Protein 8TXF (pdb70)

Solvent-accessible surface area: 14869 Å² total; per-residue (Å²): 124,180,82,16,110,5,22,24,178,210,90,25,132,90,151,40,15,16,12,2,16,19,50,23,25,86,86,81,28,80,126,11,90,32,95,103,38,99,62,48,2,56,26,0,6,80,32,6,39,47,0,0,51,62,0,3,167,28,45,5,78,32,8,99,81,0,26,29,74,0,16,115,16,40,23,77,81,30,144,239,71,38,127,55,110,81,21,10,47,38,70,6,75,68,88,16,50,3,2,2,0,1,18,147,63,37,48,27,2,7,50,98,0,26,110,30,139,66,29,93,113,48,98,19,143,17,151,37,2,33,96,5,83,3,54,0,11,102,2,50,2,148,13,133,80,98,78,8,65,8,0,17,0,45,0,0,45,64,3,87,87,0,92,80,68,8,51,102,9,66,104,92,80,29,39,164,37,0,72,116,25,0,17,36,78,1,1,1,20,1,38,19,0,63,3,58,67,1,89,71,0,50,98,27,2,41,73,5,0,120,79,0,8,32,70,118,47,55,129,61,95,7,12,30,18,0,0,49,1,1,0,2,1,1,0,1,14,6,7,40,42,18,4,36,17,0,1,10,0,0,0,12,0,0,0,4,0,30,27,25,38,18,23,2,9,67,93,18,27,11,9,22,8,9,0,6,4,0,23,31,100,70,0,3,136,59,2,106,72,11,7,48,85,101,183,117,35,164,70,5,47,4,24,128,147,18,89,0,31,8,67,21,70,18,30,50,44,111,73,162

Foldseek 3Di:
DAAAPAAAPDADDLLQQLQALPQQAQVDNPVSPDPLSSVLSNLLSVLLRVLLNCLRVCNQQFLVSLLQSLLVSVLVSDDVPPPCSDQSNFFDDLVDWAKDFCDPPNVVVQVCQVVPPQWDWDWDADPQLGTFTWTKQWEWAADPRDIFTFKMWIATDPVVSVVVSLVVVCVPVPVVVSVVCCRHPPRTMMTGGRLVCVVVLSVVLRVLLVVLSDPPDDPLRNLLSLQLSLLSQLRNQGTSDDSNSSSSSSSSSSCSNNNHHFTRFDNNCRPSSVSNNDYRVVRSVCVNVRTDPDD/DDDPPVVCPPPPPDDDPDDDDDDDD

Sequence (320 aa):
FRALPGPSQRQLEVYDQCLIGAARWPDDSSKSNTPENRAYCQSMYNSIRSAGDEISRGGITSFEELWGRATEWRLSKLQRGEPLYSAFASERTSDTDAVTPLVKPYKSVLARVVDHEDAHDEIMQDNLFGDLNVKVYRQTAYLHGNVIPLNTFRVATDTEYLRDRVAHLRTELGAKALKQHLQRYNPDRIDHTNASYLPIIKDHLNDLYRQAISSDLSQAELISLIARTHWWAASAMPDQRGSAAKAEFAARAIASAHGIELPPFRNGNVSDIEAMLSGEEEFVEKYRSLLDSDCAPKFGDWDENNPSSADGYTHIFNKV

Structure (mmCIF, N/CA/C/O backbone):
data_8TXF
#
_entry.id   8TXF
#
_cell.length_a   57.796
_cell.length_b   119.903
_cell.length_c   46.434
_cell.angle_alpha   90.000
_cell.angle_beta   90.000
_cell.angle_gamma   90.000
#
_symmetry.space_group_name_H-M   'P 21 21 2'
#
loop_
_entity.id
_entity.type
_entity.pdbx_description
1 polymer 'Avirulence protein B'
2 polymer RIN4
3 non-polymer 1,2-ETHANEDIOL
4 non-polymer 2-AMINO-2-HYDROXYMETHYL-PROPANE-1,3-DIOL
5 water water
#
loop_
_atom_site.group_PDB
_atom_site.id
_atom_site.type_symbol
_atom_site.label_atom_id
_atom_site.label_alt_id
_atom_site.label_comp_id
_atom_site.label_asym_id
_atom_site.label_entity_id
_atom_site.label_seq_id
_atom_site.pdbx_PDB_ins_code
_atom_site.Cartn_x
_atom_site.Cartn_y
_atom_site.Cartn_z
_atom_site.occupancy
_atom_site.B_iso_or_equiv
_atom_site.auth_seq_id
_atom_site.auth_comp_id
_atom_site.auth_asym_id
_atom_site.auth_at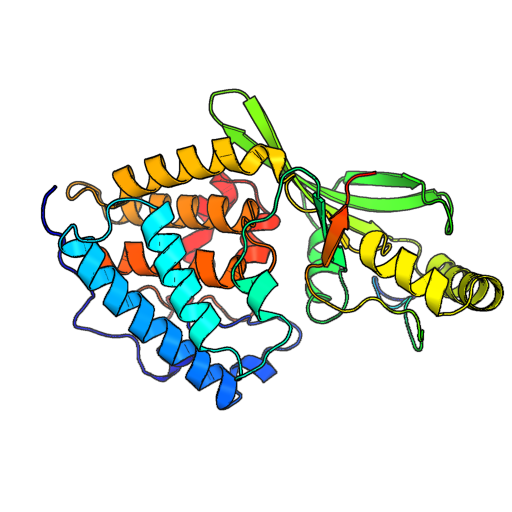om_id
_atom_site.pdbx_PDB_model_num
ATOM 1 N N . PHE A 1 28 ? -15.72139 -2.51120 -30.90326 1.000 61.96758 26 PHE A N 1
ATOM 2 C CA . PHE A 1 28 ? -15.80821 -2.21039 -29.47637 1.000 48.60909 26 PHE A CA 1
ATOM 3 C C . PHE A 1 28 ? -15.78462 -3.50995 -28.67721 1.000 45.03091 26 PHE A C 1
ATOM 4 O O . PHE A 1 28 ? -16.50146 -4.45978 -28.99684 1.000 51.25183 26 PHE A O 1
ATOM 20 N N . ARG A 1 29 ? -14.96773 -3.54297 -27.63048 1.000 42.80729 27 ARG A N 1
ATOM 21 C CA . ARG A 1 29 ? -14.81523 -4.71244 -26.77686 1.000 37.43590 27 ARG A CA 1
ATOM 22 C C . ARG A 1 29 ? -15.53173 -4.46658 -25.45800 1.000 27.11011 27 ARG A C 1
ATOM 23 O O . ARG A 1 29 ? -15.30345 -3.43589 -24.81067 1.000 24.33433 27 ARG A O 1
ATOM 44 N N . ALA A 1 30 ? -16.36980 -5.42079 -25.05269 1.000 23.02900 28 ALA A N 1
ATOM 45 C CA . ALA A 1 30 ? -17.09594 -5.28340 -23.79678 1.000 21.92532 28 ALA A CA 1
ATOM 46 C C . ALA A 1 30 ? -16.12400 -5.02370 -22.65280 1.000 20.94471 28 ALA A C 1
ATOM 47 O O . ALA A 1 30 ? -15.04527 -5.61870 -22.56658 1.000 22.56544 28 ALA A O 1
ATOM 54 N N . LEU A 1 31 ? -16.53175 -4.15802 -21.75247 1.000 17.59800 29 LEU A N 1
ATOM 55 C CA . LEU A 1 31 ? -15.79901 -3.77658 -20.55907 1.000 18.12354 29 LEU A CA 1
ATOM 56 C C . LEU A 1 31 ? -16.35250 -4.52730 -19.36560 1.000 16.44238 29 LEU A C 1
ATOM 57 O O . LEU A 1 31 ? -17.41727 -5.14216 -19.44375 1.000 19.40614 29 LEU A O 1
ATOM 73 N N . PRO A 1 32 ? -15.63952 -4.51854 -18.23135 1.000 17.21533 30 PRO A N 1
ATOM 74 C CA . PRO A 1 32 ? -16.09213 -5.32774 -17.08724 1.000 19.92018 30 PRO A CA 1
ATOM 75 C C . PRO A 1 32 ? -17.41658 -4.89335 -16.49680 1.000 18.44976 30 PRO A C 1
ATOM 76 O O . PRO A 1 32 ? -18.09731 -5.71780 -15.88221 1.000 18.61345 30 PRO A O 1
ATOM 87 N N . GLY A 1 33 ? -17.79081 -3.63393 -16.63729 1.000 15.76157 31 GLY A N 1
ATOM 88 C CA . GLY A 1 33 ? -18.99882 -3.14358 -16.02153 1.000 16.36861 31 GLY A CA 1
ATOM 89 C C . GLY A 1 33 ? -18.79204 -2.84267 -14.55226 1.000 14.06502 31 GLY A C 1
ATOM 90 O O . GLY A 1 33 ? -17.73790 -3.09699 -13.97844 1.000 14.99026 31 GLY A O 1
ATOM 94 N N . PRO A 1 34 ? -19.83313 -2.32460 -13.90671 1.000 13.70184 32 PRO A N 1
ATOM 95 C CA . PRO A 1 34 ? -19.70309 -1.84261 -12.52262 1.000 14.33782 32 PRO A CA 1
ATOM 96 C C . PRO A 1 34 ? -19.20914 -2.91657 -11.55805 1.000 14.30064 32 PRO A C 1
ATOM 97 O O . PRO A 1 34 ? -19.53065 -4.09741 -11.67151 1.000 15.84210 32 PRO A O 1
ATOM 108 N N . SER A 1 35 ? -18.43480 -2.46701 -10.57157 1.000 14.97703 33 SER A N 1
ATOM 109 C CA . SER A 1 35 ? -17.84641 -3.37865 -9.60594 1.000 16.94783 33 SER A CA 1
ATOM 110 C C . SER A 1 35 ? -18.92133 -4.07653 -8.79771 1.000 18.25630 33 SER A C 1
ATOM 111 O O . SER A 1 35 ? -19.89555 -3.45974 -8.35507 1.000 17.26627 33 SER A O 1
ATOM 119 N N . GLN A 1 36 ? -18.69349 -5.35679 -8.51573 1.000 20.39446 34 GLN A N 1
ATOM 120 C CA . GLN A 1 36 ? -19.59369 -6.06022 -7.61811 1.000 21.35452 34 GLN A CA 1
ATOM 121 C C . GLN A 1 36 ? -19.35912 -5.69178 -6.16281 1.000 20.97385 34 GLN A C 1
ATOM 122 O O . GLN A 1 36 ? -20.29387 -5.78482 -5.35672 1.000 25.84523 34 GLN A O 1
ATOM 136 N N . ARG A 1 37 ? -18.15450 -5.24757 -5.82717 1.000 20.52261 35 ARG A N 1
ATOM 137 C CA . ARG A 1 37 ? -17.86151 -4.70369 -4.50627 1.000 21.97661 35 ARG A CA 1
ATOM 138 C C . ARG A 1 37 ? -18.24454 -3.23119 -4.51512 1.000 21.84139 35 ARG A C 1
ATOM 139 O O . ARG A 1 37 ? -17.58866 -2.41265 -5.17394 1.000 24.22592 35 ARG A O 1
ATOM 160 N N . GLN A 1 38 ? -19.27354 -2.89187 -3.76892 1.000 18.30101 36 GLN A N 1
ATOM 161 C CA . GLN A 1 38 ? -19.84654 -1.55773 -3.81362 1.000 17.86962 36 GLN A CA 1
ATOM 162 C C . GLN A 1 38 ? -19.36641 -0.68012 -2.66949 1.000 17.46220 36 GLN A C 1
ATOM 163 O O . GLN A 1 38 ? -18.98653 -1.16388 -1.59768 1.000 17.92936 36 GLN A O 1
ATOM 177 N N . LEU A 1 39 ? -19.39981 0.62844 -2.90504 1.000 15.10620 37 LEU A N 1
ATOM 178 C CA . LEU A 1 39 ? -19.27242 1.57764 -1.81204 1.000 15.40294 37 LEU A CA 1
ATOM 179 C C . LEU A 1 39 ? -20.23771 1.21529 -0.68661 1.000 16.21111 37 LEU A C 1
ATOM 180 O O . LEU A 1 39 ? -21.34761 0.73361 -0.91921 1.000 16.62780 37 LEU A O 1
ATOM 196 N N . GLU A 1 40 ? -19.82254 1.50187 0.54396 1.000 17.18348 38 GLU A N 1
ATOM 197 C CA . GLU A 1 40 ? -20.76522 1.43052 1.64946 1.000 20.10539 38 GLU A CA 1
ATOM 198 C C . GLU A 1 40 ? -21.90603 2.42719 1.43485 1.000 17.44227 38 GLU A C 1
ATOM 199 O O . GLU A 1 40 ? -21.75722 3.45266 0.76190 1.000 15.63999 38 GLU A O 1
ATOM 211 N N . VAL A 1 41 ? -23.05488 2.13372 2.03003 1.000 16.46188 39 VAL A N 1
ATOM 212 C CA . VAL A 1 41 ? -24.23309 2.97092 1.83789 1.000 17.41647 39 VAL A CA 1
ATOM 213 C C . VAL A 1 41 ? -23.94572 4.41316 2.23907 1.000 15.31948 39 VAL A C 1
ATOM 214 O O . VAL A 1 41 ? -24.40320 5.35211 1.57363 1.000 16.17243 39 VAL A O 1
ATOM 227 N N . TYR A 1 42 ? -23.17508 4.61908 3.31171 1.000 16.87546 40 TYR A N 1
ATOM 228 C CA . TYR A 1 42 ? -22.85679 5.97233 3.74543 1.000 18.54703 40 TYR A CA 1
ATOM 229 C C . TYR A 1 42 ? -22.21194 6.75357 2.61261 1.000 17.25298 40 TYR A C 1
ATOM 230 O O . TYR A 1 42 ? -22.47051 7.95498 2.43963 1.000 17.42164 40 TYR A O 1
ATOM 248 N N . ASP A 1 43 ? -21.32208 6.09787 1.85883 1.000 14.66125 41 ASP A N 1
ATOM 249 C CA . ASP A 1 43 ? -20.65214 6.74250 0.73595 1.000 14.26642 41 ASP A CA 1
ATOM 250 C C . ASP A 1 43 ? -21.55341 6.87377 -0.48983 1.000 13.09055 41 ASP A C 1
ATOM 251 O O . ASP A 1 43 ? -21.45741 7.86690 -1.21621 1.000 12.46101 41 ASP A O 1
ATOM 260 N N . GLN A 1 44 ? -22.40915 5.89210 -0.76518 1.000 13.01429 42 GLN A N 1
ATOM 261 C CA . GLN A 1 44 ? -23.36149 6.02225 -1.86238 1.000 11.57272 42 GLN A CA 1
ATOM 262 C C . GLN A 1 44 ? -24.16804 7.29119 -1.68497 1.000 12.13858 42 GLN A C 1
ATOM 263 O O . GLN A 1 44 ? -24.51721 7.97928 -2.64833 1.000 12.49630 42 GLN A O 1
ATOM 277 N N . CYS A 1 45 ? -24.47702 7.61937 -0.43275 1.000 12.52503 43 CYS A N 1
ATOM 278 C CA . CYS A 1 45 ? -25.33887 8.75147 -0.11816 1.000 11.96529 43 CYS A CA 1
ATOM 279 C C . CYS A 1 45 ? -24.61804 10.07609 -0.13257 1.000 12.38731 43 CYS A C 1
ATOM 280 O O . CYS A 1 45 ? -25.21568 11.08621 0.23552 1.000 13.40675 43 CYS A O 1
ATOM 288 N N . LEU A 1 46 ? -23.37293 10.07484 -0.56459 1.000 11.00068 44 LEU A N 1
ATOM 289 C CA . LEU A 1 46 ? -22.60696 11.29266 -0.80502 1.000 12.59321 44 LEU A CA 1
ATOM 290 C C . LEU A 1 46 ? -22.21298 11.47478 -2.26685 1.000 11.02098 44 LEU A C 1
ATOM 291 O O . LEU A 1 46 ? -21.58421 12.48208 -2.61979 1.000 12.05634 44 LEU A O 1
ATOM 307 N N . ILE A 1 47 ? -22.56849 10.53315 -3.13392 1.000 11.04019 45 ILE A N 1
ATOM 308 C CA . ILE A 1 47 ? -22.27331 10.65541 -4.56206 1.000 11.59568 45 ILE A CA 1
ATOM 309 C C . ILE A 1 47 ? -23.13753 11.77267 -5.13345 1.000 11.26935 45 ILE A C 1
ATOM 310 O O . ILE A 1 47 ? -24.36305 11.73045 -5.05213 1.000 12.54141 45 ILE A O 1
ATOM 326 N N . GLY A 1 48 ? -22.50099 12.79863 -5.71462 1.000 11.35358 46 GLY A N 1
ATOM 327 C CA . GLY A 1 48 ? -23.26528 13.90346 -6.22129 1.000 12.76730 46 GLY A CA 1
ATOM 328 C C . GLY A 1 48 ? -23.52309 15.00738 -5.22058 1.000 12.87720 46 GLY A C 1
ATOM 329 O O . GLY A 1 48 ? -24.19014 15.99492 -5.56036 1.000 14.58985 46 GLY A O 1
ATOM 333 N N . ALA A 1 49 ? -23.02796 14.88490 -4.00002 1.000 12.53613 47 ALA A N 1
ATOM 334 C CA . ALA A 1 49 ? -23.22754 15.91030 -2.98372 1.000 13.06594 47 ALA A CA 1
ATOM 335 C C . ALA A 1 49 ? -22.36673 17.13071 -3.28386 1.000 12.66957 47 ALA A C 1
ATOM 336 O O . ALA A 1 49 ? -21.28848 17.02050 -3.84484 1.000 13.70683 47 ALA A O 1
ATOM 343 N N . ALA A 1 50 ? -22.84774 18.30133 -2.88030 1.000 14.53610 48 ALA A N 1
ATOM 344 C CA . ALA A 1 50 ? -22.08853 19.55390 -2.94934 1.000 14.24450 48 ALA A CA 1
ATOM 345 C C . ALA A 1 50 ? -21.65855 19.84503 -1.51397 1.000 14.06227 48 ALA A C 1
ATOM 346 O O . ALA A 1 50 ? -22.38446 20.47902 -0.74686 1.000 16.49798 48 ALA A O 1
ATOM 353 N N . ARG A 1 51 ? -20.47817 19.35858 -1.14853 1.000 14.50247 49 ARG A N 1
ATOM 354 C CA . ARG A 1 51 ? -20.02013 19.40095 0.23747 1.000 16.01467 49 ARG A CA 1
ATOM 355 C C . ARG A 1 51 ? -19.23404 20.69269 0.47970 1.000 14.53702 49 ARG A C 1
ATOM 356 O O . ARG A 1 51 ? -18.01444 20.70315 0.64555 1.000 15.22827 49 ARG A O 1
ATOM 377 N N . TRP A 1 52 ? -19.97223 21.79544 0.51681 1.000 16.17988 50 TRP A N 1
ATOM 378 C CA . TRP A 1 52 ? -19.33210 23.09223 0.67734 1.000 16.09643 50 TRP A CA 1
ATOM 379 C C . TRP A 1 52 ? -18.58416 23.12763 2.00788 1.000 17.49108 50 TRP A C 1
ATOM 380 O O . TRP A 1 52 ? -19.08575 22.60833 3.01027 1.000 19.29927 50 TRP A O 1
ATOM 401 N N . PRO A 1 53 ? -17.39714 23.72948 2.06463 1.000 16.98531 51 PRO A N 1
ATOM 402 C CA . PRO A 1 53 ? -16.65331 23.74063 3.33861 1.000 21.42347 51 PRO A CA 1
ATOM 403 C C . PRO A 1 53 ? -17.31481 24.56873 4.42145 1.000 27.06574 51 PRO A C 1
ATOM 404 O O . PRO A 1 53 ? -17.00433 24.35990 5.59894 1.000 29.86130 51 PRO A O 1
ATOM 415 N N . ASP A 1 54 ? -18.22478 25.47601 4.07251 1.000 22.23976 52 ASP A N 1
ATOM 416 C CA . ASP A 1 54 ? -18.90473 26.32456 5.04183 1.000 28.38646 52 ASP A CA 1
ATOM 417 C C . ASP A 1 54 ? -20.31421 25.84764 5.34617 1.000 32.73081 52 ASP A C 1
ATOM 418 O O . ASP A 1 54 ? -21.05101 26.53499 6.06279 1.000 40.78766 52 ASP A O 1
ATOM 427 N N . ASP A 1 55 ? -20.70618 24.68524 4.83620 1.000 32.87426 53 ASP A N 1
ATOM 428 C CA . ASP A 1 55 ? -22.05136 24.19682 5.08752 1.000 33.77968 53 ASP A CA 1
ATOM 429 C C . ASP A 1 55 ? -22.27573 22.84089 4.44219 1.000 44.04938 53 ASP A C 1
ATOM 430 O O . ASP A 1 55 ? -22.93533 22.73725 3.40212 1.000 49.05765 53 ASP A O 1
ATOM 439 N N . SER A 1 56 ? -21.72761 21.79576 5.04945 1.000 44.22419 54 SER A N 1
ATOM 440 C CA . SER A 1 56 ? -22.01741 20.43323 4.63457 1.000 50.07642 54 SER A CA 1
ATOM 441 C C . SER A 1 56 ? -23.23930 19.86912 5.34901 1.000 51.72548 54 SER A C 1
ATOM 442 O O . SER A 1 56 ? -23.45152 18.65160 5.33267 1.000 46.69684 54 SER A O 1
ATOM 450 N N . SER A 1 57 ? -24.04752 20.73546 5.97006 1.000 52.13646 55 SER A N 1
ATOM 451 C CA . SER A 1 57 ? -25.26260 20.27552 6.63281 1.000 54.18184 55 SER A CA 1
ATOM 452 C C . SER A 1 57 ? -26.22340 19.64053 5.63718 1.000 46.86621 55 SER A C 1
ATOM 453 O O . SER A 1 57 ? -26.86531 18.62742 5.94282 1.000 43.70095 55 SER A O 1
ATOM 461 N N . LYS A 1 58 ? -26.33872 20.22547 4.43934 1.000 41.23660 56 LYS A N 1
ATOM 462 C CA . LYS A 1 58 ? -27.26837 19.69918 3.44639 1.000 42.21788 56 LYS A CA 1
ATOM 463 C C . LYS A 1 58 ? -26.92801 18.26315 3.06971 1.000 36.12096 56 LYS A C 1
ATOM 464 O O . LYS A 1 58 ? -27.82593 17.48110 2.74551 1.000 30.42571 56 LYS A O 1
ATOM 483 N N . SER A 1 59 ? -25.64497 17.89474 3.10517 1.000 38.53794 57 SER A N 1
ATOM 484 C CA . SER A 1 59 ? -25.26340 16.53128 2.74925 1.000 35.27435 57 SER A CA 1
ATOM 485 C C . SER A 1 59 ? -25.76586 15.50155 3.75750 1.000 30.07576 57 SER A C 1
ATOM 486 O O . SER A 1 59 ? -25.78537 14.30464 3.45069 1.000 30.76369 57 SER A O 1
ATOM 494 N N . ASN A 1 60 ? -26.18389 15.92337 4.94830 1.000 31.26962 58 ASN A N 1
ATOM 495 C CA . ASN A 1 60 ? -26.68606 14.98200 5.93570 1.000 32.70381 58 ASN A CA 1
ATOM 496 C C . ASN A 1 60 ? -28.20679 14.86780 5.94239 1.000 28.84316 58 ASN A C 1
ATOM 497 O O . ASN A 1 60 ? -28.74299 14.05277 6.69858 1.000 35.02469 58 ASN A O 1
ATOM 508 N N . THR A 1 61 ? -28.91939 15.62838 5.09589 1.000 21.29102 59 THR A N 1
ATOM 509 C CA . THR A 1 61 ? -30.37340 15.56276 5.18148 1.000 19.80768 59 THR A CA 1
ATOM 510 C C . THR A 1 61 ? -30.90624 14.29570 4.51488 1.000 17.95035 59 THR A C 1
ATOM 511 O O . THR A 1 61 ? -30.26941 13.74750 3.60481 1.000 17.03290 59 THR A O 1
ATOM 522 N N . PRO A 1 62 ? -32.08131 13.82171 4.91846 1.000 16.03322 60 PRO A N 1
ATOM 523 C CA . PRO A 1 62 ? -32.62455 12.61647 4.27220 1.000 18.71572 60 PRO A CA 1
ATOM 524 C C . PRO A 1 62 ? -32.83373 12.78589 2.78047 1.000 19.02421 60 PRO A C 1
ATOM 525 O O . PRO A 1 62 ? -32.56932 11.85416 2.00530 1.000 17.53132 60 PRO A O 1
ATOM 536 N N . GLU A 1 63 ? -33.29116 13.95097 2.34294 1.000 18.51879 61 GLU A N 1
ATOM 537 C CA . GLU A 1 63 ? -33.57898 14.15102 0.92868 1.000 20.14877 61 GLU A CA 1
ATOM 538 C C . GLU A 1 63 ? -32.30261 14.19209 0.10866 1.000 18.58158 61 GLU A C 1
ATOM 539 O O . GLU A 1 63 ? -32.27234 13.70367 -1.02929 1.000 18.40637 61 GLU A O 1
ATOM 551 N N . ASN A 1 64 ? -31.23460 14.78377 0.64172 1.000 16.06375 62 ASN A N 1
ATOM 552 C CA . ASN A 1 64 ? -29.98161 14.79912 -0.09727 1.000 15.59165 62 ASN A CA 1
ATOM 553 C C . ASN A 1 64 ? -29.34752 13.41923 -0.13293 1.000 14.80590 62 ASN A C 1
ATOM 554 O O . ASN A 1 64 ? -28.79914 13.02807 -1.16392 1.000 14.36473 62 ASN A O 1
ATOM 565 N N . ARG A 1 65 ? -29.42049 12.66712 0.95745 1.000 13.72710 63 ARG A N 1
ATOM 566 C CA . ARG A 1 65 ? -28.89631 11.30826 0.94466 1.000 15.44039 63 ARG A CA 1
ATOM 567 C C . ARG A 1 65 ? -29.62668 10.46795 -0.09279 1.000 14.45463 63 ARG A C 1
ATOM 568 O O . ARG A 1 65 ? -28.99981 9.67178 -0.81553 1.000 15.18598 63 ARG A O 1
ATOM 589 N N . ALA A 1 66 ? -30.93994 10.64390 -0.21132 1.000 15.05042 64 ALA A N 1
ATOM 590 C CA . ALA A 1 66 ? -31.70742 9.86446 -1.18332 1.000 15.56955 64 ALA A CA 1
ATOM 591 C C . ALA A 1 66 ? -31.38388 10.28722 -2.61555 1.000 15.01084 64 ALA A C 1
ATOM 592 O O . ALA A 1 66 ? -31.29850 9.43927 -3.52114 1.000 15.57991 64 ALA A O 1
ATOM 599 N N . TYR A 1 67 ? -31.21849 11.58520 -2.85062 1.000 14.01952 65 TYR A N 1
ATOM 600 C CA . TYR A 1 67 ? -30.80910 12.08088 -4.15920 1.000 14.78996 65 TYR A CA 1
ATOM 601 C C . TYR A 1 67 ? -29.48138 11.46385 -4.55278 1.000 13.01302 65 TYR A C 1
ATOM 602 O O . TYR A 1 67 ? -29.30365 11.01394 -5.69686 1.000 12.70775 65 TYR A O 1
ATOM 620 N N . CYS A 1 68 ? -28.52534 11.46260 -3.63580 1.000 11.47389 66 CYS A N 1
ATOM 621 C CA . CYS A 1 68 ? -27.19243 10.95306 -3.92863 1.000 11.72381 66 CYS A CA 1
ATOM 622 C C . CYS A 1 68 ? -27.21183 9.45574 -4.18599 1.000 12.14806 66 CYS A C 1
ATOM 623 O O . CYS A 1 68 ? -26.56612 8.97333 -5.11957 1.000 11.62569 66 CYS A O 1
ATOM 631 N N . GLN A 1 69 ? -27.90732 8.69315 -3.35693 1.000 12.31710 67 GLN A N 1
ATOM 632 C CA . GLN A 1 69 ? -27.95156 7.25995 -3.59240 1.000 11.75828 67 GLN A CA 1
ATOM 633 C C . GLN A 1 69 ? -28.62969 6.94881 -4.92818 1.000 13.09047 67 GLN A C 1
ATOM 634 O O . GLN A 1 69 ? -28.25079 5.99308 -5.62882 1.000 12.21719 67 GLN A O 1
ATOM 648 N N . SER A 1 70 ? -29.65344 7.71607 -5.28044 1.000 12.36892 68 SER A N 1
ATOM 649 C CA . SER A 1 70 ? -30.27006 7.57743 -6.59077 1.000 12.88608 68 SER A CA 1
ATOM 650 C C . SER A 1 70 ? -29.26523 7.85831 -7.69377 1.000 12.18523 68 SER A C 1
ATOM 651 O O . SER A 1 70 ? -29.23057 7.13870 -8.70870 1.000 12.63746 68 SER A O 1
ATOM 659 N N . MET A 1 71 ? -28.45587 8.90598 -7.54913 1.000 11.70108 69 MET A N 1
ATOM 660 C CA . MET A 1 71 ? -27.43873 9.17503 -8.55574 1.000 11.09151 69 MET A CA 1
ATOM 661 C C . MET A 1 71 ? -26.48383 7.99981 -8.67390 1.000 10.36892 69 MET A C 1
ATOM 662 O O . MET A 1 71 ? -26.14787 7.56060 -9.78589 1.000 11.26232 69 MET A O 1
ATOM 676 N N . TYR A 1 72 ? -26.02317 7.48140 -7.54320 1.000 10.97337 70 TYR A N 1
ATOM 677 C CA . TYR A 1 72 ? -25.11963 6.33375 -7.51262 1.000 11.32423 70 TYR A CA 1
ATOM 678 C C . TYR A 1 72 ? -25.69200 5.15582 -8.29805 1.000 11.48922 70 TYR A C 1
ATOM 679 O O . TYR A 1 72 ? -25.00371 4.54177 -9.11427 1.000 11.26759 70 TYR A O 1
ATOM 697 N N . ASN A 1 73 ? -26.93708 4.79373 -8.03948 1.000 11.67834 71 ASN A N 1
ATOM 698 C CA . ASN A 1 73 ? -27.51871 3.65216 -8.73657 1.000 11.28618 71 ASN A CA 1
ATOM 699 C C . ASN A 1 73 ? -27.69574 3.94251 -10.22054 1.000 11.55938 71 ASN A C 1
ATOM 700 O O . ASN A 1 73 ? -27.50326 3.04932 -11.05421 1.000 11.94427 71 ASN A O 1
ATOM 711 N N . SER A 1 74 ? -28.10521 5.14797 -10.57685 1.000 10.70774 72 SER A N 1
ATOM 712 C CA . SER A 1 74 ? -28.30490 5.46126 -11.97954 1.000 10.96675 72 SER A CA 1
ATOM 713 C C . SER A 1 74 ? -26.98449 5.50710 -12.73289 1.000 10.37646 72 SER A C 1
ATOM 714 O O . SER A 1 74 ? -26.92276 5.12342 -13.90674 1.000 10.42910 72 SER A O 1
ATOM 722 N N . ILE A 1 75 ? -25.92647 5.98240 -12.08323 1.000 9.60890 73 ILE A N 1
ATOM 723 C CA . ILE A 1 75 ? -24.59464 5.95948 -12.66524 1.000 9.45523 73 ILE A CA 1
ATOM 724 C C . ILE A 1 75 ? -24.21480 4.53327 -13.02369 1.000 10.95747 73 ILE A C 1
ATOM 725 O O . ILE A 1 75 ? -23.70271 4.26589 -14.11354 1.000 10.41228 73 ILE A O 1
ATOM 741 N N . ARG A 1 76 ? -24.45170 3.59847 -12.10724 1.000 10.19599 74 ARG A N 1
ATOM 742 C CA . ARG A 1 76 ? -24.07643 2.21365 -12.35332 1.000 10.27598 74 ARG A CA 1
ATOM 743 C C . ARG A 1 76 ? -24.93124 1.60025 -13.44364 1.000 11.25469 74 ARG A C 1
ATOM 744 O O . ARG A 1 76 ? -24.44026 0.78261 -14.23460 1.000 12.05311 74 ARG A O 1
ATOM 765 N N . SER A 1 77 ? -26.21539 1.94273 -13.49358 1.000 10.56415 75 SER A N 1
ATOM 766 C CA . SER A 1 77 ? -27.05388 1.46382 -14.58491 1.000 10.88958 75 SER A CA 1
ATOM 767 C C . SER A 1 77 ? -26.55374 1.95335 -15.93514 1.000 10.73906 75 SER A C 1
ATOM 768 O O . SER A 1 77 ? -26.56993 1.18680 -16.92399 1.000 11.95664 75 SER A O 1
ATOM 776 N N . ALA A 1 78 ? -26.11733 3.20944 -16.00734 1.000 10.23882 76 ALA A N 1
ATOM 777 C CA . ALA A 1 78 ? -25.51490 3.71811 -17.22864 1.000 10.54236 76 ALA A CA 1
ATOM 778 C C . ALA A 1 78 ? -24.17566 3.04257 -17.50889 1.000 11.48506 76 ALA A C 1
ATOM 779 O O . ALA A 1 78 ? -23.88329 2.71838 -18.66393 1.000 12.86896 76 ALA A O 1
ATOM 786 N N . GLY A 1 79 ? -23.36833 2.79179 -16.47711 1.000 11.67569 77 GLY A N 1
ATOM 787 C CA . GLY A 1 79 ? -22.10824 2.08357 -16.68510 1.000 12.20660 77 GLY A CA 1
ATOM 788 C C . GLY A 1 79 ? -22.31820 0.68343 -17.22718 1.000 13.41479 77 GLY A C 1
ATOM 789 O O . GLY A 1 79 ? -21.53399 0.20886 -18.05839 1.000 15.44529 77 GLY A O 1
ATOM 793 N N . ASP A 1 80 ? -23.36485 0.00075 -16.77083 1.000 12.29498 78 ASP A N 1
ATOM 794 C CA . ASP A 1 80 ? -23.72806 -1.28038 -17.36875 1.000 13.94499 78 ASP A CA 1
ATOM 795 C C . ASP A 1 80 ? -23.85757 -1.13269 -18.87709 1.000 14.42432 78 ASP A C 1
ATOM 796 O O . ASP A 1 80 ? -23.40060 -1.99042 -19.65426 1.000 17.37852 78 ASP A O 1
ATOM 805 N N . GLU A 1 81 ? -24.58050 -0.10426 -19.30721 1.000 13.01834 79 GLU A N 1
ATOM 806 C CA . GLU A 1 81 ? -24.86190 0.06962 -20.72208 1.000 13.04139 79 GLU A CA 1
ATOM 807 C C . GLU A 1 81 ? -23.63197 0.49131 -21.49753 1.000 12.90120 79 GLU A C 1
ATOM 808 O O . GLU A 1 81 ? -23.41117 -0.00917 -22.61582 1.000 13.75033 79 GLU A O 1
ATOM 820 N N . ILE A 1 82 ? -22.81763 1.36566 -20.92727 1.000 11.81256 80 ILE A N 1
ATOM 821 C CA . ILE A 1 82 ? -21.56412 1.72014 -21.57631 1.000 11.42819 80 ILE A CA 1
ATOM 822 C C . ILE A 1 82 ? -20.73042 0.47784 -21.82285 1.000 13.19013 80 ILE A C 1
ATOM 823 O O . ILE A 1 82 ? -20.14261 0.30321 -22.89503 1.000 14.09594 80 ILE A O 1
ATOM 839 N N . SER A 1 83 ? -20.63728 -0.38591 -20.82435 1.000 12.66914 81 SER A N 1
ATOM 840 C CA . SER A 1 83 ? -19.78323 -1.56240 -20.89977 1.000 13.98458 81 SER A CA 1
ATOM 841 C C . SER A 1 83 ? -20.21980 -2.52880 -21.97843 1.000 15.35180 81 SER A C 1
ATOM 842 O O . SER A 1 83 ? -19.41329 -3.37520 -22.38293 1.000 17.77550 81 SER A O 1
ATOM 850 N N . ARG A 1 84 ? -21.47922 -2.47138 -22.41965 1.000 14.82102 82 ARG A N 1
ATOM 851 C CA . ARG A 1 84 ? -22.02909 -3.33985 -23.45133 1.000 16.38568 82 ARG A CA 1
ATOM 852 C C . ARG A 1 84 ? -22.07613 -2.67415 -24.81116 1.000 17.66432 82 ARG A C 1
ATOM 853 O O . ARG A 1 84 ? -22.53700 -3.29579 -25.77184 1.000 19.23159 82 ARG A O 1
ATOM 874 N N . GLY A 1 85 ? -21.60680 -1.44394 -24.92320 1.000 16.65199 83 GLY A N 1
ATOM 875 C CA . GLY A 1 85 ? -21.68285 -0.76331 -26.19479 1.000 18.37745 83 GLY A CA 1
ATOM 876 C C . GLY A 1 85 ? -23.00450 -0.09798 -26.47653 1.000 20.17450 83 GLY A C 1
ATOM 877 O O . GLY A 1 85 ? -23.25067 0.29984 -27.61740 1.000 21.70185 83 GLY A O 1
ATOM 881 N N . GLY A 1 86 ? -23.85297 0.07789 -25.46227 1.000 15.90072 84 GLY A N 1
ATOM 882 C CA . GLY A 1 86 ? -25.16648 0.65174 -25.63363 1.000 17.15736 84 GLY A CA 1
ATOM 883 C C . GLY A 1 86 ? -25.23754 2.15724 -25.57397 1.000 16.51409 84 GLY A C 1
ATOM 884 O O . GLY A 1 86 ? -26.30720 2.71488 -25.82033 1.000 19.62894 84 GLY A O 1
ATOM 888 N N . ILE A 1 87 ? -24.15965 2.83026 -25.18053 1.000 15.49174 85 ILE A N 1
ATOM 889 C CA . ILE A 1 87 ? -24.09025 4.29363 -25.14832 1.000 14.57424 85 ILE A CA 1
ATOM 890 C C . ILE A 1 87 ? -22.88833 4.67795 -25.99855 1.000 17.28914 85 ILE A C 1
ATOM 891 O O . ILE A 1 87 ? -21.73725 4.47712 -25.59395 1.000 20.19027 85 ILE A O 1
ATOM 907 N N . THR A 1 88 ? -23.13970 5.20209 -27.18719 1.000 15.97151 86 THR A N 1
ATOM 908 C CA . THR A 1 88 ? -22.05673 5.27598 -28.15515 1.000 18.69657 86 THR A CA 1
ATOM 909 C C . THR A 1 88 ? -21.38556 6.63472 -28.24210 1.000 16.74018 86 THR A C 1
ATOM 910 O O . THR A 1 88 ? -20.38014 6.75114 -28.95294 1.000 19.55447 86 THR A O 1
ATOM 921 N N . SER A 1 89 ? -21.90320 7.65465 -27.56537 1.000 13.99596 87 SER A N 1
ATOM 922 C CA . SER A 1 89 ? -21.29646 8.97385 -27.62841 1.000 13.11229 87 SER A CA 1
ATOM 923 C C . SER A 1 89 ? -21.41915 9.65844 -26.27779 1.000 12.38290 87 SER A C 1
ATOM 924 O O . SER A 1 89 ? -22.26515 9.31612 -25.44628 1.000 12.47272 87 SER A O 1
ATOM 932 N N . PHE A 1 90 ? -20.57226 10.65795 -26.07171 1.000 12.10365 88 PHE A N 1
ATOM 933 C CA . PHE A 1 90 ? -20.70387 11.46009 -24.86626 1.000 10.81553 88 PHE A CA 1
ATOM 934 C C . PHE A 1 90 ? -22.03098 12.19496 -24.83855 1.000 11.93235 88 PHE A C 1
ATOM 935 O O . PHE A 1 90 ? -22.62954 12.37916 -23.77564 1.000 11.00142 88 PHE A O 1
ATOM 952 N N . GLU A 1 91 ? -22.49023 12.66767 -25.99258 1.000 12.10579 89 GLU A N 1
ATOM 953 C CA . GLU A 1 91 ? -23.79423 13.31876 -26.05159 1.000 12.81111 89 GLU A CA 1
ATOM 954 C C . GLU A 1 91 ? -24.89181 12.40299 -25.52973 1.000 12.64643 89 GLU A C 1
ATOM 955 O O . GLU A 1 91 ? -25.78274 12.84507 -24.79265 1.000 12.95211 89 GLU A O 1
ATOM 967 N N . GLU A 1 92 ? -24.84906 11.11497 -25.89276 1.000 12.18562 90 GLU A N 1
ATOM 968 C CA . GLU A 1 92 ? -25.85320 10.18584 -25.39032 1.000 12.19264 90 GLU A CA 1
ATOM 969 C C . GLU A 1 92 ? -25.72026 9.98395 -23.88279 1.000 10.92639 90 GLU A C 1
ATOM 970 O O . GLU A 1 92 ? -26.72617 9.92015 -23.16848 1.000 11.90005 90 GLU A O 1
ATOM 982 N N . LEU A 1 93 ? -24.48800 9.88918 -23.37677 1.000 11.05948 91 LEU A N 1
ATOM 983 C CA . LEU A 1 93 ? -24.29211 9.73474 -21.93591 1.000 10.56254 91 LEU A CA 1
ATOM 984 C C . LEU A 1 93 ? -24.79920 10.95623 -21.18652 1.000 9.65579 91 LEU A C 1
ATOM 985 O O . LEU A 1 93 ? -25.44886 10.83698 -20.14449 1.000 10.20186 91 LEU A O 1
ATOM 1001 N N . TRP A 1 94 ? -24.53674 12.13633 -21.73268 1.000 9.41433 92 TRP A N 1
ATOM 1002 C CA . TRP A 1 94 ? -25.02642 13.36442 -21.11876 1.000 9.00083 92 TRP A CA 1
ATOM 1003 C C . TRP A 1 94 ? -26.53985 13.38664 -21.11975 1.000 10.22257 92 TRP A C 1
ATOM 1004 O O . TRP A 1 94 ? -27.14674 13.85217 -20.15598 1.000 10.23030 92 TRP A O 1
ATOM 1025 N N . GLY A 1 95 ? -27.16095 12.86445 -22.17496 1.000 10.58467 93 GLY A N 1
ATOM 1026 C CA . GLY A 1 95 ? -28.60125 12.78820 -22.19039 1.000 11.21307 93 GLY A CA 1
ATOM 1027 C C . GLY A 1 95 ? -29.13963 11.88715 -21.09233 1.000 12.13250 93 GLY A C 1
ATOM 1028 O O . GLY A 1 95 ? -30.16171 12.18287 -20.47860 1.000 12.79699 93 GLY A O 1
ATOM 1032 N N . ARG A 1 96 ? -28.45989 10.76865 -20.82485 1.000 11.60151 94 ARG A N 1
ATOM 1033 C CA . ARG A 1 96 ? -28.86667 9.88398 -19.73936 1.000 11.84829 94 ARG A CA 1
ATOM 1034 C C . ARG A 1 96 ? -28.71449 10.57330 -18.38695 1.000 10.89133 94 ARG A C 1
ATOM 1035 O O . ARG A 1 96 ? -29.59027 10.47191 -17.51457 1.000 11.52800 94 ARG A O 1
ATOM 1056 N N . ALA A 1 97 ? -27.62231 11.31634 -18.20366 1.000 10.07071 95 ALA A N 1
ATOM 1057 C CA . ALA A 1 97 ? -27.44311 12.07284 -16.98016 1.000 9.94581 95 ALA A CA 1
ATOM 1058 C C . ALA A 1 97 ? -28.53844 13.11985 -16.82187 1.000 9.48855 95 ALA A C 1
ATOM 1059 O O . ALA A 1 97 ? -29.02910 13.35641 -15.71453 1.000 10.59771 95 ALA A O 1
ATOM 1066 N N . THR A 1 98 ? -28.91780 13.77095 -17.92378 1.000 10.08228 96 THR A N 1
ATOM 1067 C CA . THR A 1 98 ? -29.98510 14.77181 -17.89383 1.000 9.92705 96 THR A CA 1
ATOM 1068 C C . THR A 1 98 ? -31.32867 14.13970 -17.56647 1.000 10.26693 96 THR A C 1
ATOM 1069 O O . THR A 1 98 ? -32.08434 14.67400 -16.75119 1.000 11.18909 96 THR A O 1
ATOM 1080 N N . GLU A 1 99 ? -31.63640 12.99419 -18.17019 1.000 11.12010 97 GLU A N 1
ATOM 1081 C CA . GLU A 1 99 ? -32.87250 12.29453 -17.83892 1.000 13.10559 97 GLU A CA 1
ATOM 1082 C C . GLU A 1 99 ? -32.92597 11.97698 -16.35078 1.000 11.32006 97 GLU A C 1
ATOM 1083 O O . GLU A 1 99 ? -33.95557 12.18152 -15.69465 1.000 12.32293 97 GLU A O 1
ATOM 1095 N N . TRP A 1 100 ? -31.81888 11.48830 -15.79859 1.000 11.78229 98 TRP A N 1
ATOM 1096 C CA . TRP A 1 100 ? -31.76302 11.22515 -14.36840 1.000 11.50386 98 TRP A CA 1
ATOM 1097 C C . TRP A 1 100 ? -32.01358 12.51584 -13.57309 1.000 11.08543 98 TRP A C 1
ATOM 1098 O O . TRP A 1 100 ? -32.84652 12.56003 -12.65981 1.000 11.29654 98 TRP A O 1
ATOM 1119 N N . ARG A 1 101 ? -31.30603 13.58786 -13.90527 1.000 10.41222 99 ARG A N 1
ATOM 1120 C CA . ARG A 1 101 ? -31.43044 14.81443 -13.11785 1.000 11.01306 99 ARG A CA 1
ATOM 1121 C C . ARG A 1 101 ? -32.84548 15.37804 -13.17488 1.000 11.42583 99 ARG A C 1
ATOM 1122 O O . ARG A 1 101 ? -33.39446 15.82834 -12.15856 1.000 13.05311 99 ARG A O 1
ATOM 1143 N N . LEU A 1 102 ? -33.47321 15.32984 -14.34348 1.000 11.50590 100 LEU A N 1
ATOM 1144 C CA . LEU A 1 102 ? -34.84287 15.81464 -14.47975 1.000 12.53125 100 LEU A CA 1
ATOM 1145 C C . LEU A 1 102 ? -35.79819 14.99318 -13.63726 1.000 14.39292 100 LEU A C 1
ATOM 1146 O O . LEU A 1 102 ? -36.78715 15.52237 -13.10920 1.000 14.29837 100 LEU A O 1
ATOM 1162 N N . SER A 1 103 ? -35.55117 13.68462 -13.53292 1.000 12.92467 101 SER A N 1
ATOM 1163 C CA . SER A 1 103 ? -36.44868 12.80412 -12.79132 1.000 14.36396 101 SER A CA 1
ATOM 1164 C C . SER A 1 103 ? -36.48139 13.13233 -11.31264 1.000 14.48928 101 SER A C 1
ATOM 1165 O O . SER A 1 103 ? -37.42245 12.72903 -10.63197 1.000 16.43818 101 SER A O 1
ATOM 1173 N N . LYS A 1 104 ? -35.47458 13.81932 -10.78918 1.000 14.95469 102 LYS A N 1
ATOM 1174 C CA . LYS A 1 104 ? -35.41316 14.17870 -9.37886 1.000 17.41079 102 LYS A CA 1
ATOM 1175 C C . LYS A 1 104 ? -36.13061 15.48565 -9.06545 1.000 20.14092 102 LYS A C 1
ATOM 1176 O O . LYS A 1 104 ? -36.32212 15.80289 -7.88811 1.000 22.65283 102 LYS A O 1
ATOM 1195 N N . LEU A 1 105 ? -36.53191 16.25484 -10.07138 1.000 16.81514 103 LEU A N 1
ATOM 1196 C CA . LEU A 1 105 ? -37.28726 17.47347 -9.82293 1.000 19.01940 103 LEU A CA 1
ATOM 1197 C C . LEU A 1 105 ? -38.71937 17.14753 -9.40718 1.000 18.98921 103 LEU A C 1
ATOM 1198 O O . LEU A 1 105 ? -39.28539 16.11795 -9.77941 1.000 19.41013 103 LEU A O 1
ATOM 1214 N N . GLN A 1 106 ? -39.31070 18.03707 -8.61598 1.000 20.22934 104 GLN A N 1
ATOM 1215 C CA . GLN A 1 106 ? -40.69887 17.86154 -8.21434 1.000 21.93891 104 GLN A CA 1
ATOM 1216 C C . GLN A 1 106 ? -41.62994 18.06719 -9.40165 1.000 21.76461 104 GLN A C 1
ATOM 1217 O O . GLN A 1 106 ? -41.29392 18.77338 -10.35626 1.000 20.69264 104 GLN A O 1
ATOM 1231 N N . ARG A 1 107 ? -42.80800 17.44525 -9.33913 1.000 20.93369 105 ARG A N 1
ATOM 1232 C CA . ARG A 1 107 ? -43.79897 17.58798 -10.39884 1.000 23.02016 105 ARG A CA 1
ATOM 1233 C C . ARG A 1 107 ? -44.21602 19.04688 -10.52378 1.000 26.60648 105 ARG A C 1
ATOM 1234 O O . ARG A 1 107 ? -44.61371 19.67779 -9.54537 1.000 25.30862 105 ARG A O 1
ATOM 1255 N N . GLY A 1 108 ? -44.12397 19.59270 -11.72865 1.000 25.83273 106 GLY A N 1
ATOM 1256 C CA . GLY A 1 108 ? -44.45206 20.98924 -11.92079 1.000 26.44754 106 GLY A CA 1
ATOM 1257 C C . GLY A 1 108 ? -43.33060 21.96562 -11.63648 1.000 22.99741 106 GLY A C 1
ATOM 1258 O O . GLY A 1 108 ? -43.55644 23.18000 -11.68513 1.000 25.47716 106 GLY A O 1
ATOM 1262 N N . GLU A 1 109 ? -42.12503 21.48857 -11.37223 1.000 19.97448 107 GLU A N 1
ATOM 1263 C CA . GLU A 1 109 ? -40.99166 22.35540 -11.09816 1.000 21.12566 107 GLU A CA 1
ATOM 1264 C C . GLU A 1 109 ? -40.83579 23.38263 -12.21996 1.000 22.74389 107 GLU A C 1
ATOM 1265 O O . GLU A 1 109 ? -40.64029 22.99266 -13.38725 1.000 21.06774 107 GLU A O 1
ATOM 1277 N N . PRO A 1 110 ? -40.87171 24.68889 -11.91873 1.000 21.34517 108 PRO A N 1
ATOM 1278 C CA . PRO A 1 110 ? -40.73514 25.68130 -13.00459 1.000 23.35742 108 PRO A CA 1
ATOM 1279 C C . PRO A 1 110 ? -39.35183 25.71163 -13.64127 1.000 22.51161 108 PRO A C 1
ATOM 1280 O O . PRO A 1 110 ? -39.20980 26.22202 -14.76125 1.000 25.70748 108 PRO A O 1
ATOM 1291 N N . LEU A 1 111 ? -38.33820 25.17690 -12.98216 1.000 19.82987 109 LEU A N 1
ATOM 1292 C CA . LEU A 1 111 ? -37.00040 25.11915 -13.56061 1.000 20.62437 109 LEU A CA 1
ATOM 1293 C C . LEU A 1 111 ? -36.80565 23.94993 -14.53270 1.000 16.98011 109 LEU A C 1
ATOM 1294 O O . LEU A 1 111 ? -35.68504 23.77116 -15.02762 1.000 15.76595 109 LEU A O 1
ATOM 1310 N N . TYR A 1 112 ? -37.83613 23.15660 -14.82844 1.000 16.78753 110 TYR A N 1
ATOM 1311 C CA . TYR A 1 112 ? -37.65565 21.94596 -15.63256 1.000 14.88290 110 TYR A CA 1
ATOM 1312 C C . TYR A 1 112 ? -36.98831 22.26438 -16.97164 1.000 15.03246 110 TYR A C 1
ATOM 1313 O O . TYR A 1 112 ? -36.01680 21.62211 -17.35786 1.000 14.25209 110 TYR A O 1
ATOM 1331 N N . SER A 1 113 ? -37.49184 23.26416 -17.69256 1.000 16.20235 111 SER A N 1
ATOM 1332 C CA . SER A 1 113 ? -36.95342 23.60152 -19.01105 1.000 15.92595 111 SER A CA 1
ATOM 1333 C C . SER A 1 113 ? -35.48014 23.94124 -18.93492 1.000 14.52373 111 SER A C 1
ATOM 1334 O O . SER A 1 113 ? -34.69151 23.55930 -19.80873 1.000 14.96890 111 SER A O 1
ATOM 1342 N N . ALA A 1 114 ? -35.09100 24.66736 -17.90887 1.000 13.42677 112 ALA A N 1
ATOM 1343 C CA . ALA A 1 114 ? -33.70331 25.05158 -17.77103 1.000 13.68556 112 ALA A CA 1
ATOM 1344 C C . ALA A 1 114 ? -32.82168 23.83073 -17.54118 1.000 11.80714 112 ALA A C 1
ATOM 1345 O O . ALA A 1 114 ? -31.73029 23.73457 -18.10574 1.000 11.48812 112 ALA A O 1
ATOM 1352 N N . PHE A 1 115 ? -33.25234 22.89714 -16.68739 1.000 12.34529 113 PHE A N 1
ATOM 1353 C CA . PHE A 1 115 ? -32.49345 21.67154 -16.45478 1.000 11.21762 113 PHE A CA 1
ATOM 1354 C C . PHE A 1 115 ? -32.48508 20.76636 -17.67354 1.000 10.82764 113 PHE A C 1
ATOM 1355 O O . PHE A 1 115 ? -31.59339 19.92362 -17.80345 1.000 11.86181 113 PHE A O 1
ATOM 1372 N N . ALA A 1 116 ? -33.41354 20.94677 -18.59922 1.000 11.54525 114 ALA A N 1
ATOM 1373 C CA . ALA A 1 116 ? -33.50209 20.10801 -19.77358 1.000 11.55830 114 ALA A CA 1
ATOM 1374 C C . ALA A 1 116 ? -32.73545 20.64978 -20.96257 1.000 13.90099 114 ALA A C 1
ATOM 1375 O O . ALA A 1 116 ? -32.61118 19.94601 -21.97258 1.000 20.04829 114 ALA A O 1
ATOM 1382 N N . SER A 1 117 ? -32.22962 21.87819 -20.90054 1.000 10.95760 115 SER A N 1
ATOM 1383 C CA . SER A 1 117 ? -31.82395 22.60245 -22.09400 1.000 11.81431 115 SER A CA 1
ATOM 1384 C C . SER A 1 117 ? -30.35099 22.97793 -22.10145 1.000 11.06486 115 SER A C 1
ATOM 1385 O O . SER A 1 117 ? -29.82773 23.51031 -21.12396 1.000 11.28190 115 SER A O 1
ATOM 1393 N N . GLU A 1 118 ? -29.72268 22.79708 -23.25161 1.000 10.24677 116 GLU A N 1
ATOM 1394 C CA . GLU A 1 118 ? -28.40724 23.33423 -23.51458 1.000 10.52585 116 GLU A CA 1
ATOM 1395 C C . GLU A 1 118 ? -28.46871 24.84966 -23.58044 1.000 9.94268 116 GLU A C 1
ATOM 1396 O O . GLU A 1 118 ? -29.48055 25.45503 -23.95211 1.000 10.71718 116 GLU A O 1
ATOM 1408 N N . ARG A 1 119 ? -27.35872 25.48135 -23.23717 1.000 9.51776 117 ARG A N 1
ATOM 1409 C CA . ARG A 1 119 ? -27.24059 26.92033 -23.41824 1.000 10.57659 117 ARG A CA 1
ATOM 1410 C C . ARG A 1 119 ? -27.05209 27.24562 -24.88244 1.000 10.41917 117 ARG A C 1
ATOM 1411 O O . ARG A 1 119 ? -26.27387 26.60286 -25.59128 1.000 11.93353 117 ARG A O 1
ATOM 1432 N N . THR A 1 120 ? -27.74263 28.28869 -25.32185 1.000 10.73454 118 THR A N 1
ATOM 1433 C CA . THR A 1 120 ? -27.69441 28.72532 -26.71052 1.000 11.44373 118 THR A CA 1
ATOM 1434 C C . THR A 1 120 ? -26.75362 29.91062 -26.89488 1.000 10.91276 118 THR A C 1
ATOM 1435 O O . THR A 1 120 ? -26.51489 30.71353 -25.98157 1.000 10.92640 118 THR A O 1
ATOM 1446 N N . SER A 1 121 ? -26.21924 30.03638 -28.11316 1.000 12.16549 119 SER A N 1
ATOM 1447 C CA . SER A 1 121 ? -25.13630 30.96831 -28.39714 1.000 13.24157 119 SER A CA 1
ATOM 1448 C C . SER A 1 121 ? -25.57312 32.42722 -28.39148 1.000 11.55094 119 SER A C 1
ATOM 1449 O O . SER A 1 121 ? -24.71026 33.30182 -28.45372 1.000 13.81425 119 SER A O 1
ATOM 1457 N N . ASP A 1 122 ? -26.87707 32.69712 -28.30172 1.000 11.15183 120 ASP A N 1
ATOM 1458 C CA . ASP A 1 122 ? -27.42702 34.04027 -28.13321 1.000 11.55005 120 ASP A CA 1
ATOM 1459 C C . ASP A 1 122 ? -27.45357 34.51008 -26.68298 1.000 10.91259 120 ASP A C 1
ATOM 1460 O O . ASP A 1 122 ? -27.97768 35.59486 -26.41014 1.000 11.79041 120 ASP A O 1
ATOM 1469 N N . THR A 1 123 ? -26.91253 33.72572 -25.74491 1.000 10.61208 121 THR A N 1
ATOM 1470 C CA . THR A 1 123 ? -27.02137 34.03381 -24.32687 1.000 10.83211 121 THR A CA 1
ATOM 1471 C C . THR A 1 123 ? -25.66291 34.01436 -23.63033 1.000 10.53785 121 THR A C 1
ATOM 1472 O O . THR A 1 123 ? -24.71917 33.38223 -24.10328 1.000 10.49859 121 THR A O 1
ATOM 1483 N N . ASP A 1 124 ? -25.59572 34.73150 -22.50867 1.000 10.39749 122 ASP A N 1
ATOM 1484 C CA . ASP A 1 124 ? -24.53558 34.68669 -21.50635 1.000 9.91360 122 ASP A CA 1
ATOM 1485 C C . ASP A 1 124 ? -25.05906 33.97752 -20.26365 1.000 10.18087 122 ASP A C 1
ATOM 1486 O O . ASP A 1 124 ? -26.27078 33.99495 -19.99488 1.000 12.16592 122 ASP A O 1
ATOM 1495 N N . ALA A 1 125 ? -24.17995 33.40859 -19.46417 1.000 9.37785 123 ALA A N 1
ATOM 1496 C CA . ALA A 1 125 ? -24.54806 32.73792 -18.23061 1.000 9.926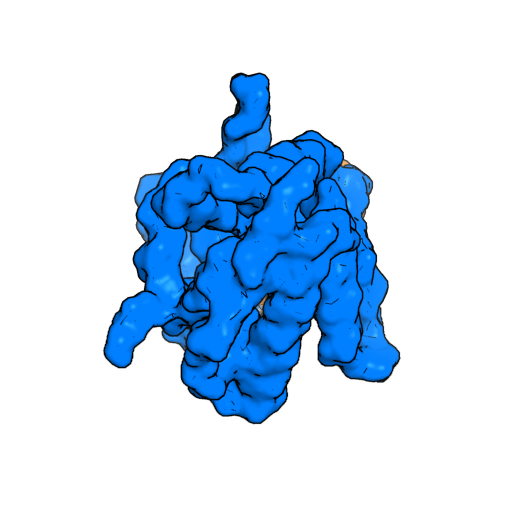68 123 ALA A CA 1
ATOM 1497 C C . ALA A 1 125 ? -23.69330 33.25547 -17.09525 1.000 10.15679 123 ALA A C 1
ATOM 1498 O O . ALA A 1 125 ? -22.47445 33.39180 -17.24558 1.000 10.08689 123 ALA A O 1
ATOM 1505 N N . VAL A 1 126 ? -24.32060 33.50203 -15.95606 1.000 10.03024 124 VAL A N 1
ATOM 1506 C CA . VAL A 1 126 ? -23.66929 34.12981 -14.80603 1.000 10.61132 124 VAL A CA 1
ATOM 1507 C C . VAL A 1 126 ? -24.15553 33.45486 -13.53830 1.000 10.58051 124 VAL A C 1
ATOM 1508 O O . VAL A 1 126 ? -25.37042 33.28077 -13.35701 1.000 11.32468 124 VAL A O 1
ATOM 1521 N N . THR A 1 127 ? -23.23672 33.12944 -12.62578 1.000 10.50633 125 THR A N 1
ATOM 1522 C CA . THR A 1 127 ? -23.61320 32.68258 -11.27774 1.000 11.32274 125 THR A CA 1
ATOM 1523 C C . THR A 1 127 ? -23.10216 33.72739 -10.29999 1.000 12.70331 125 THR A C 1
ATOM 1524 O O . THR A 1 127 ? -21.87570 33.94131 -10.22016 1.000 11.90213 125 THR A O 1
ATOM 1535 N N . PRO A 1 128 ? -23.95723 34.40404 -9.53593 1.000 12.77474 126 PRO A N 1
ATOM 1536 C CA . PRO A 1 128 ? -23.44472 35.33673 -8.52798 1.000 13.50514 126 PRO A CA 1
ATOM 1537 C C . PRO A 1 128 ? -22.80902 34.56314 -7.38999 1.000 13.01161 126 PRO A C 1
ATOM 1538 O O . PRO A 1 128 ? -23.30029 33.49755 -7.01668 1.000 14.47416 126 PRO A O 1
ATOM 1549 N N . LEU A 1 129 ? -21.72533 35.09962 -6.83071 1.000 13.68083 127 LEU A N 1
ATOM 1550 C CA . LEU A 1 129 ? -21.02076 34.44108 -5.72857 1.000 16.50740 127 LEU A CA 1
ATOM 1551 C C . LEU A 1 129 ? -21.64177 34.88491 -4.40355 1.000 15.67468 127 LEU A C 1
ATOM 1552 O O . LEU A 1 129 ? -21.07199 35.64521 -3.62575 1.000 19.73356 127 LEU A O 1
ATOM 1568 N N . VAL A 1 130 ? -22.87620 34.42496 -4.20661 1.000 15.43280 128 VAL A N 1
ATOM 1569 C CA . VAL A 1 130 ? -23.64422 34.57960 -2.97795 1.000 16.36598 128 VAL A CA 1
ATOM 1570 C C . VAL A 1 130 ? -23.88888 33.16424 -2.48199 1.000 18.99947 128 VAL A C 1
ATOM 1571 O O . VAL A 1 130 ? -23.50297 32.20174 -3.14258 1.000 16.58966 128 VAL A O 1
ATOM 1584 N N . LYS A 1 131 ? -24.54790 33.01172 -1.33404 1.000 18.16115 129 LYS A N 1
ATOM 1585 C CA . LYS A 1 131 ? -24.82488 31.67172 -0.83345 1.000 19.46626 129 LYS A CA 1
ATOM 1586 C C . LYS A 1 131 ? -25.54637 30.85451 -1.90252 1.000 18.92834 129 LYS A C 1
ATOM 1587 O O . LYS A 1 131 ? -26.45623 31.36943 -2.56057 1.000 22.05959 129 LYS A O 1
ATOM 1606 N N . PRO A 1 132 ? -25.16537 29.58337 -2.12024 1.000 17.72363 130 PRO A N 1
ATOM 1607 C CA . PRO A 1 132 ? -24.24485 28.76938 -1.30626 1.000 18.47036 130 PRO A CA 1
ATOM 1608 C C . PRO A 1 132 ? -22.77166 28.79809 -1.70627 1.000 17.43352 130 PRO A C 1
ATOM 1609 O O . PRO A 1 132 ? -22.01600 27.92807 -1.29841 1.000 15.42764 130 PRO A O 1
ATOM 1620 N N . TYR A 1 133 ? -22.34239 29.81277 -2.45359 1.000 15.00618 131 TYR A N 1
ATOM 1621 C CA . TYR A 1 133 ? -21.01296 29.86260 -3.05418 1.000 15.29149 131 TYR A CA 1
ATOM 1622 C C . TYR A 1 133 ? -20.01856 30.72586 -2.28035 1.000 16.59895 131 TYR A C 1
ATOM 1623 O O . TYR A 1 133 ? -18.96279 31.06521 -2.81958 1.000 16.04235 131 TYR A O 1
ATOM 1641 N N . LYS A 1 134 ? -20.31374 31.11648 -1.04692 1.000 15.65922 132 LYS A N 1
ATOM 1642 C CA . LYS A 1 134 ? -19.44771 32.08410 -0.38967 1.000 16.57610 132 LYS A CA 1
ATOM 1643 C C . LYS A 1 134 ? -18.02859 31.57390 -0.16841 1.000 17.17403 132 LYS A C 1
ATOM 1644 O O . LYS A 1 134 ? -17.09278 32.37750 -0.13487 1.000 17.32788 132 LYS A O 1
ATOM 1663 N N . SER A 1 135 ? -17.83655 30.26034 -0.03834 1.000 16.32305 133 SER A N 1
ATOM 1664 C CA . SER A 1 135 ? -16.48273 29.75129 0.14110 1.000 17.25127 133 SER A CA 1
ATOM 1665 C C . SER A 1 135 ? -15.60336 30.01866 -1.07070 1.000 16.73747 133 SER A C 1
ATOM 1666 O O . SER A 1 135 ? -14.37064 29.97418 -0.97305 1.000 17.10748 133 SER A O 1
ATOM 1674 N N . VAL A 1 136 ? -16.21460 30.28780 -2.22276 1.000 15.11152 134 VAL A N 1
ATOM 1675 C CA . VAL A 1 136 ? -15.44726 30.51318 -3.43923 1.000 14.07240 134 VAL A CA 1
ATOM 1676 C C . VAL A 1 136 ? -14.75238 31.86416 -3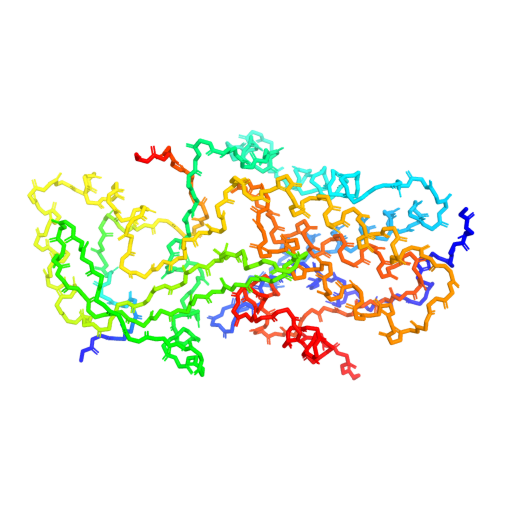.40455 1.000 13.02499 134 VAL A C 1
ATOM 1677 O O . VAL A 1 136 ? -13.72562 32.05107 -4.07037 1.000 14.83742 134 VAL A O 1
ATOM 1690 N N . LEU A 1 137 ? -15.27437 32.81112 -2.62507 1.000 14.29455 135 LEU A N 1
ATOM 1691 C CA . LEU A 1 137 ? -14.72060 34.15736 -2.62888 1.000 15.62484 135 LEU A CA 1
ATOM 1692 C C . LEU A 1 137 ? -13.24325 34.14105 -2.25943 1.000 15.44166 135 LEU A C 1
ATOM 1693 O O . LEU A 1 137 ? -12.40976 34.71046 -2.96809 1.000 15.97306 135 LEU A O 1
ATOM 1709 N N . ALA A 1 138 ? -12.89972 33.48755 -1.14228 1.000 15.52070 136 ALA A N 1
ATOM 1710 C CA . ALA A 1 138 ? -11.50024 33.42490 -0.73906 1.000 17.51595 136 ALA A CA 1
ATOM 1711 C C . ALA A 1 138 ? -10.65830 32.61352 -1.71039 1.000 16.54922 136 ALA A C 1
ATOM 1712 O O . ALA A 1 138 ? -9.47163 32.91310 -1.89849 1.000 16.93262 136 ALA A O 1
ATOM 1719 N N . ARG A 1 139 ? -11.24373 31.59344 -2.34573 1.000 16.21632 137 ARG A N 1
ATOM 1720 C CA . ARG A 1 139 ? -10.49193 30.81517 -3.32626 1.000 15.59876 137 ARG A CA 1
ATOM 1721 C C . ARG A 1 139 ? -10.05407 31.67114 -4.50159 1.000 15.42151 137 ARG A C 1
ATOM 1722 O O . ARG A 1 139 ? -9.01026 31.40880 -5.11445 1.000 17.86779 137 ARG A O 1
ATOM 1743 N N . VAL A 1 140 ? -10.85933 32.66167 -4.88015 1.000 12.95571 138 VAL A N 1
ATOM 1744 C CA . VAL A 1 140 ? -10.48161 33.56504 -5.96369 1.000 13.96570 138 VAL A CA 1
ATOM 1745 C C . VAL A 1 140 ? -9.44668 34.56992 -5.47779 1.000 15.13123 138 VAL A C 1
ATOM 1746 O O . VAL A 1 140 ? -8.40717 34.77453 -6.11099 1.000 14.96941 138 VAL A O 1
ATOM 1759 N N . VAL A 1 141 ? -9.71945 35.21796 -4.34518 1.000 15.72329 139 VAL A N 1
ATOM 1760 C CA . VAL A 1 141 ? -8.81865 36.25612 -3.84652 1.000 16.99828 139 VAL A CA 1
ATOM 1761 C C . VAL A 1 141 ? -7.43062 35.69263 -3.59579 1.000 16.95868 139 VAL A C 1
ATOM 1762 O O . VAL A 1 141 ? -6.41985 36.35955 -3.86684 1.000 18.04026 139 VAL A O 1
ATOM 1775 N N . ASP A 1 142 ? -7.35822 34.47386 -3.07525 1.000 16.84817 140 ASP A N 1
ATOM 1776 C CA . ASP A 1 142 ? -6.10133 33.84713 -2.68903 1.000 20.77578 140 ASP A CA 1
ATOM 1777 C C . ASP A 1 142 ? -5.49908 32.98489 -3.79085 1.000 18.87898 140 ASP A C 1
ATOM 1778 O O . ASP A 1 142 ? -4.48726 32.31532 -3.56009 1.000 20.53482 140 ASP A O 1
ATOM 1787 N N . HIS A 1 143 ? -6.10180 32.95119 -4.97039 1.000 17.06379 141 HIS A N 1
ATOM 1788 C CA . HIS A 1 143 ? -5.63660 32.05268 -6.01358 1.000 16.64326 141 HIS A CA 1
ATOM 1789 C C . HIS A 1 143 ? -4.22625 32.44290 -6.46275 1.000 16.31291 141 HIS A C 1
ATOM 1790 O O . HIS A 1 143 ? -3.95256 33.60576 -6.74241 1.000 16.63563 141 HIS A O 1
ATOM 1804 N N . GLU A 1 144 ? -3.35178 31.43974 -6.62109 1.000 16.36117 142 GLU A N 1
ATOM 1805 C CA . GLU A 1 144 ? -2.00730 31.71583 -7.12163 1.000 17.30622 142 GLU A CA 1
ATOM 1806 C C . GLU A 1 144 ? -2.04411 32.40551 -8.47387 1.000 17.28084 142 GLU A C 1
ATOM 1807 O O . GLU A 1 144 ? -1.14292 33.18077 -8.80620 1.000 19.15254 142 GLU A O 1
ATOM 1819 N N . ASP A 1 145 ? -3.05956 32.11475 -9.28447 1.000 15.59092 143 ASP A N 1
ATOM 1820 C CA . ASP A 1 145 ? -3.14831 32.66344 -10.63074 1.000 15.31754 143 ASP A CA 1
ATOM 1821 C C . ASP A 1 145 ? -4.12536 33.82862 -10.74670 1.000 14.49790 143 ASP A C 1
ATOM 1822 O O . ASP A 1 145 ? -4.47358 34.23834 -11.86827 1.000 16.09844 143 ASP A O 1
ATOM 1831 N N . ALA A 1 146 ? -4.56660 34.38237 -9.62729 1.000 16.53691 144 ALA A N 1
ATOM 1832 C CA . ALA A 1 146 ? -5.42853 35.55402 -9.65945 1.000 18.00289 144 ALA A CA 1
ATOM 1833 C C . ALA A 1 146 ? -4.68382 36.77384 -10.20172 1.000 16.96285 144 ALA A C 1
ATOM 1834 O O . ALA A 1 146 ? -3.47565 36.94901 -9.98937 1.000 20.75526 144 ALA A O 1
ATOM 1841 N N . HIS A 1 147 ? -5.42748 37.65236 -10.85983 1.000 16.02308 145 HIS A N 1
ATOM 1842 C CA . HIS A 1 147 ? -4.94274 38.91107 -11.39323 1.000 19.12765 145 HIS A CA 1
ATOM 1843 C C . HIS A 1 147 ? -5.66641 40.04704 -10.68494 1.000 16.93800 145 HIS A C 1
ATOM 1844 O O . HIS A 1 147 ? -6.83344 39.92500 -10.29370 1.000 16.95801 145 HIS A O 1
ATOM 1858 N N . ASP A 1 148 ? -4.99506 41.17259 -10.54906 1.000 17.79751 146 ASP A N 1
ATOM 1859 C CA . ASP A 1 148 ? -5.64726 42.38974 -10.09540 1.000 18.69843 146 ASP A CA 1
ATOM 1860 C C . ASP A 1 148 ? -6.13004 43.17059 -11.30656 1.000 21.08124 146 ASP A C 1
ATOM 1861 O O . ASP A 1 148 ? -5.32778 43.51014 -12.17893 1.000 21.51362 146 ASP A O 1
ATOM 1870 N N . GLU A 1 149 ? -7.42823 43.46512 -11.36129 1.000 16.91997 147 GLU A N 1
ATOM 1871 C CA . GLU A 1 149 ? -8.00667 44.18177 -12.48376 1.000 18.37208 147 GLU A CA 1
ATOM 1872 C C . GLU A 1 149 ? -8.91517 45.27660 -11.95449 1.000 19.50905 147 GLU A C 1
ATOM 1873 O O . GLU A 1 149 ? -9.28237 45.30809 -10.78146 1.000 19.90278 147 GLU A O 1
ATOM 1885 N N . ILE A 1 150 ? -9.28602 46.17682 -12.85157 1.000 21.78852 148 ILE A N 1
ATOM 1886 C CA . ILE A 1 150 ? -10.25616 47.22395 -12.57470 1.000 24.03027 148 ILE A CA 1
ATOM 1887 C C . ILE A 1 150 ? -11.49537 46.90502 -13.38930 1.000 24.21931 148 ILE A C 1
ATOM 1888 O O . ILE A 1 150 ? -11.45307 46.88146 -14.62753 1.000 27.69104 148 ILE A O 1
ATOM 1904 N N . MET A 1 151 ? -12.58379 46.61864 -12.69681 1.000 22.41731 149 MET A N 1
ATOM 1905 C CA . MET A 1 151 ? -13.86711 46.35694 -13.31857 1.000 22.46394 149 MET A CA 1
ATOM 1906 C C . MET A 1 151 ? -14.65429 47.65255 -13.34250 1.000 28.94249 149 MET A C 1
ATOM 1907 O O . MET A 1 151 ? -14.79648 48.31469 -12.31436 1.000 27.68932 149 MET A O 1
ATOM 1921 N N . GLN A 1 152 ? -15.13999 48.01997 -14.52139 1.000 30.94707 150 GLN A N 1
ATOM 1922 C CA . GLN A 1 152 ? -15.80666 49.29821 -14.74675 1.000 34.02694 150 GLN A CA 1
ATOM 1923 C C . GLN A 1 152 ? -17.29999 49.01977 -14.87223 1.000 35.02857 150 GLN A C 1
ATOM 1924 O O . GLN A 1 152 ? -17.77303 48.55737 -15.91206 1.000 44.49097 150 GLN A O 1
ATOM 1938 N N . ASP A 1 153 ? -18.03305 49.30725 -13.79758 1.000 34.57004 151 ASP A N 1
ATOM 1939 C CA . ASP A 1 153 ? -19.45108 49.00400 -13.67956 1.000 31.08838 151 ASP A CA 1
ATOM 1940 C C . ASP A 1 153 ? -20.26020 50.29359 -13.73336 1.000 32.61282 151 ASP A C 1
ATOM 1941 O O . ASP A 1 153 ? -19.90082 51.28876 -13.09995 1.000 29.30061 151 ASP A O 1
ATOM 1950 N N . ASN A 1 154 ? -21.37295 50.25745 -14.47163 1.000 29.94231 152 ASN A N 1
ATOM 1951 C CA . ASN A 1 154 ? -22.14067 51.47073 -14.73164 1.000 38.39570 152 ASN A CA 1
ATOM 1952 C C . ASN A 1 154 ? -22.82016 52.03185 -13.48691 1.000 39.99815 152 ASN A C 1
ATOM 1953 O O . ASN A 1 154 ? -23.24028 53.19298 -13.50501 1.000 37.79746 152 ASN A O 1
ATOM 1964 N N . LEU A 1 155 ? -22.94961 51.24711 -12.41733 1.000 32.86864 153 LEU A N 1
ATOM 1965 C CA . LEU A 1 155 ? -23.60697 51.69883 -11.19434 1.000 34.54977 153 LEU A CA 1
ATOM 1966 C C . LEU A 1 155 ? -22.63503 51.97199 -10.05720 1.000 43.30293 153 LEU A C 1
ATOM 1967 O O . LEU A 1 155 ? -22.74046 53.00034 -9.38152 1.000 41.13630 153 LEU A O 1
ATOM 1983 N N . PHE A 1 156 ? -21.70329 51.05836 -9.80741 1.000 34.82447 154 PHE A N 1
ATOM 1984 C CA . PHE A 1 156 ? -20.74314 51.21210 -8.72837 1.000 38.64103 154 PHE A CA 1
ATOM 1985 C C . PHE A 1 156 ? -19.50435 52.00154 -9.13769 1.000 34.54724 154 PHE A C 1
ATOM 1986 O O . PHE A 1 156 ? -18.74627 52.43288 -8.26184 1.000 37.91444 154 PHE A O 1
ATOM 2003 N N . GLY A 1 157 ? -19.28582 52.21246 -10.43442 1.000 33.00676 155 GLY A N 1
ATOM 2004 C CA . GLY A 1 157 ? -18.04704 52.81581 -10.88679 1.000 39.50560 155 GLY A CA 1
ATOM 2005 C C . GLY A 1 157 ? -16.91740 51.80200 -10.99089 1.000 36.34113 155 GLY A C 1
ATOM 2006 O O . GLY A 1 157 ? -17.13364 50.60572 -11.19664 1.000 39.17513 155 GLY A O 1
ATOM 2010 N N . ASP A 1 158 ? -15.69424 52.29323 -10.81846 1.000 30.87665 156 ASP A N 1
ATOM 2011 C CA . ASP A 1 158 ? -14.50280 51.46745 -10.96379 1.000 37.58832 156 ASP A CA 1
ATOM 2012 C C . ASP A 1 158 ? -14.28173 50.66794 -9.68718 1.000 29.24972 156 ASP A C 1
ATOM 2013 O O . ASP A 1 158 ? -14.29178 51.22520 -8.58554 1.000 30.87140 156 ASP A O 1
ATOM 2022 N N . LEU A 1 159 ? -14.08686 49.35549 -9.83395 1.000 28.19121 157 LEU A N 1
ATOM 2023 C CA . LEU A 1 159 ? -13.88811 48.46662 -8.69770 1.000 24.94341 157 LEU A CA 1
ATOM 2024 C C . LEU A 1 159 ? -12.61515 47.65727 -8.87256 1.000 20.77099 157 LEU A C 1
ATOM 2025 O O . LEU A 1 159 ? -12.42731 47.01014 -9.91002 1.000 22.85655 157 LEU A O 1
ATOM 2041 N N . ASN A 1 160 ? -11.77279 47.64393 -7.84403 1.000 21.89794 158 ASN A N 1
ATOM 2042 C CA . ASN A 1 160 ? -10.68651 46.67815 -7.78714 1.000 22.33171 158 ASN A CA 1
ATOM 2043 C C . ASN A 1 160 ? -11.28708 45.28960 -7.64081 1.000 19.77909 158 ASN A C 1
ATOM 2044 O O . ASN A 1 160 ? -12.13509 45.05332 -6.77292 1.000 19.26946 158 ASN A O 1
ATOM 2055 N N . VAL A 1 161 ? -10.87177 44.38057 -8.50595 1.000 17.11271 159 VAL A N 1
ATOM 2056 C CA . VAL A 1 161 ? -11.31771 42.99936 -8.43761 1.000 15.18829 159 VAL A CA 1
ATOM 2057 C C . VAL A 1 161 ? -10.11688 42.06908 -8.46317 1.000 15.81957 159 VAL A C 1
ATOM 2058 O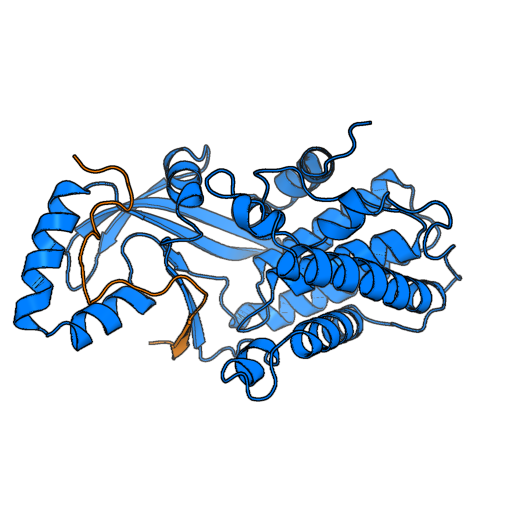 O . VAL A 1 161 ? -9.09637 42.35467 -9.09946 1.000 17.03570 159 VAL A O 1
ATOM 2071 N N . LYS A 1 162 ? -10.25473 40.94598 -7.77940 1.000 14.74762 160 LYS A N 1
ATOM 2072 C CA . LYS A 1 162 ? -9.38880 39.80038 -7.97622 1.000 14.03026 160 LYS A CA 1
ATOM 2073 C C . LYS A 1 162 ? -10.07924 38.92928 -9.00885 1.000 13.30253 160 LYS A C 1
ATOM 2074 O O . LYS A 1 162 ? -11.28212 38.64484 -8.88638 1.000 14.32399 160 LYS A O 1
ATOM 2093 N N . VAL A 1 163 ? -9.33885 38.49373 -10.01270 1.000 12.97790 161 VAL A N 1
ATOM 2094 C CA . VAL A 1 163 ? -9.93397 37.81770 -11.15482 1.000 12.19195 161 VAL A CA 1
ATOM 2095 C C . VAL A 1 163 ? -9.17942 36.53098 -11.41865 1.000 13.68226 161 VAL A C 1
ATOM 2096 O O . VAL A 1 163 ? -7.95079 36.55371 -11.58670 1.000 15.01456 161 VAL A O 1
ATOM 2109 N N . TYR A 1 164 ? -9.90522 35.41046 -11.49847 1.000 10.90971 162 TYR A N 1
ATOM 2110 C CA . TYR A 1 164 ? -9.34402 34.16879 -11.99920 1.000 10.67473 162 TYR A CA 1
ATOM 2111 C C . TYR A 1 164 ? -9.92334 33.94554 -13.39128 1.000 10.07892 162 TYR A C 1
ATOM 2112 O O . TYR A 1 164 ? -11.15099 33.82176 -13.54931 1.000 10.51445 162 TYR A O 1
ATOM 2130 N N . ARG A 1 165 ? -9.06189 33.89569 -14.39395 1.000 9.54886 163 ARG A N 1
ATOM 2131 C CA . ARG A 1 165 ? -9.44580 33.69281 -15.78822 1.000 9.53290 163 ARG A CA 1
ATOM 2132 C C . ARG A 1 165 ? -9.10576 32.26974 -16.18823 1.000 10.45107 163 ARG A C 1
ATOM 2133 O O . ARG A 1 165 ? -7.95721 31.96625 -16.51873 1.000 11.78381 163 ARG A O 1
ATOM 2154 N N . GLN A 1 166 ? -10.08551 31.37565 -16.11096 1.000 8.85186 164 GLN A N 1
ATOM 2155 C CA . GLN A 1 166 ? -9.88448 30.00091 -16.54631 1.000 8.04206 164 GLN A CA 1
ATOM 2156 C C . GLN A 1 166 ? -9.78159 29.95645 -18.06366 1.000 9.14089 164 GLN A C 1
ATOM 2157 O O . GLN A 1 166 ? -10.55966 30.60234 -18.76908 1.000 8.77849 164 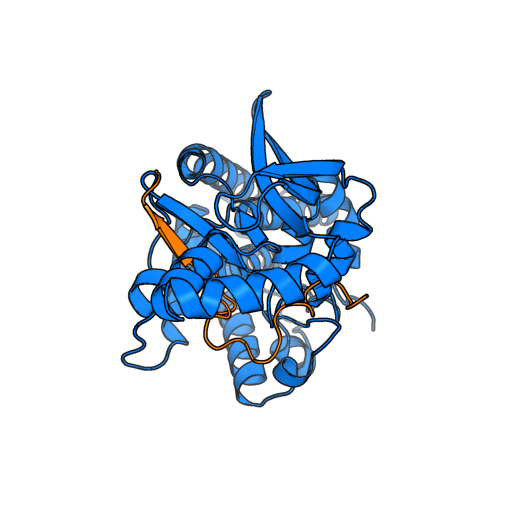GLN A O 1
ATOM 2171 N N . THR A 1 167 ? -8.82632 29.18440 -18.58489 1.000 8.67847 165 THR A N 1
ATOM 2172 C CA . THR A 1 167 ? -8.69645 28.98403 -20.01582 1.000 9.39431 165 THR A CA 1
ATOM 2173 C C . THR A 1 167 ? -8.42577 27.51775 -20.28982 1.000 9.35911 165 THR A C 1
ATOM 2174 O O . THR A 1 167 ? -7.97702 26.76025 -19.42040 1.000 10.44257 165 THR A O 1
ATOM 2185 N N . ALA A 1 168 ? -8.67085 27.14157 -21.52786 1.000 10.10129 166 ALA A N 1
ATOM 2186 C CA . ALA A 1 168 ? -8.32062 25.85787 -22.08817 1.000 9.45536 166 ALA A CA 1
ATOM 2187 C C . ALA A 1 168 ? -7.49093 26.05962 -23.33347 1.000 10.15527 166 ALA A C 1
ATOM 2188 O O . ALA A 1 168 ? -7.50340 27.13380 -23.93555 1.000 10.17721 166 ALA A O 1
ATOM 2195 N N . TYR A 1 169 ? -6.80747 25.00102 -23.74581 1.000 10.31154 167 TYR A N 1
ATOM 2196 C CA . TYR A 1 169 ? -6.07873 24.98977 -25.01441 1.000 12.21333 167 TYR A CA 1
ATOM 2197 C C . TYR A 1 169 ? -6.49588 23.74251 -25.75675 1.000 14.02354 167 TYR A C 1
ATOM 2198 O O . TYR A 1 169 ? -6.22160 22.62422 -25.27872 1.000 17.57622 167 TYR A O 1
ATOM 2216 N N . LEU A 1 170 ? -7.06819 23.92400 -26.94413 1.000 12.81150 168 LEU A N 1
ATOM 2217 C CA . LEU A 1 170 ? -7.56290 22.82250 -27.75362 1.000 14.80634 168 LEU A CA 1
ATOM 2218 C C . LEU A 1 170 ? -7.17047 23.05247 -29.20040 1.000 15.27025 168 LEU A C 1
ATOM 2219 O O . LEU A 1 170 ? -7.39519 24.12837 -29.75582 1.000 13.75673 168 LEU A O 1
ATOM 2235 N N . HIS A 1 171 ? -6.55997 22.04505 -29.80274 1.000 16.04232 169 HIS A N 1
ATOM 2236 C CA . HIS A 1 171 ? -6.17670 22.10992 -31.20778 1.000 20.56132 169 HIS A CA 1
ATOM 2237 C C . HIS A 1 171 ? -5.20460 23.24970 -31.47425 1.000 19.36391 169 HIS A C 1
ATOM 2238 O O . HIS A 1 171 ? -5.17517 23.79805 -32.57012 1.000 17.77531 169 HIS A O 1
ATOM 2252 N N . GLY A 1 172 ? -4.42244 23.65089 -30.47200 1.000 14.51752 170 GLY A N 1
ATOM 2253 C CA . GLY A 1 172 ? -3.44639 24.70297 -30.67031 1.000 13.38597 170 GLY A CA 1
ATOM 2254 C C . GLY A 1 172 ? -3.93153 26.10205 -30.39395 1.000 12.12252 170 GLY A C 1
ATOM 2255 O O . GLY A 1 172 ? -3.14888 27.05539 -30.57186 1.000 12.68657 170 GLY A O 1
ATOM 2259 N N . ASN A 1 173 ? -5.17875 26.26198 -29.94592 1.000 11.64363 171 ASN A N 1
ATOM 2260 C CA . ASN A 1 173 ? -5.76609 27.56729 -29.72854 1.000 12.41128 171 ASN A CA 1
ATOM 2261 C C . ASN A 1 173 ? -6.32975 27.69889 -28.32226 1.000 11.26011 171 ASN A C 1
ATOM 2262 O O . ASN A 1 173 ? -6.96853 26.77816 -27.80711 1.000 12.65525 171 ASN A O 1
ATOM 2273 N N . VAL A 1 174 ? -6.16017 28.87093 -27.73124 1.000 10.95808 172 VAL A N 1
ATOM 2274 C CA . VAL A 1 174 ? -6.78572 29.15635 -26.44941 1.000 10.31549 172 VAL A CA 1
ATOM 2275 C C . VAL A 1 174 ? -8.29563 29.26010 -26.59876 1.000 11.36946 172 VAL A C 1
ATOM 2276 O O . VAL A 1 174 ? -8.82608 29.71405 -27.62738 1.000 12.76911 172 VAL A O 1
ATOM 2289 N N . ILE A 1 175 ? -8.98806 28.81166 -25.56335 1.000 10.29317 173 ILE A N 1
ATOM 2290 C CA . ILE A 1 175 ? -10.42805 28.99300 -25.41202 1.000 10.41475 173 ILE A CA 1
ATOM 2291 C C . ILE A 1 175 ? -10.64175 29.57494 -24.02091 1.000 10.10070 173 ILE A C 1
ATOM 2292 O O . ILE A 1 175 ? -10.39783 28.86500 -23.02457 1.000 10.82757 173 ILE A O 1
ATOM 2308 N N . PRO A 1 176 ? -11.09836 30.81731 -23.87690 1.000 9.91718 174 PRO A N 1
ATOM 2309 C CA . PRO A 1 176 ? -11.43218 31.31251 -22.53666 1.000 10.79009 174 PRO A CA 1
ATOM 2310 C C . PRO A 1 176 ? -12.65430 30.56473 -22.02337 1.000 9.55021 174 PRO A C 1
ATOM 2311 O O . PRO A 1 176 ? -13.61173 30.31951 -22.75979 1.000 9.80284 174 PRO A O 1
ATOM 2322 N N . LEU A 1 177 ? -12.60110 30.16104 -20.76808 1.000 8.49017 175 LEU A N 1
ATOM 2323 C CA . LEU A 1 177 ? -13.68950 29.41800 -20.12699 1.000 8.33901 175 LEU A CA 1
ATOM 2324 C C . LEU A 1 177 ? -14.36715 30.33674 -19.11347 1.000 8.05714 175 LEU A C 1
ATOM 2325 O O . LEU A 1 177 ? -14.93784 31.35341 -19.49811 1.000 9.85617 175 LEU A O 1
ATOM 2341 N N . ASN A 1 178 ? -14.33994 29.97790 -17.83692 1.000 8.08884 176 ASN A N 1
ATOM 2342 C CA . ASN A 1 178 ? -15.04051 30.71103 -16.78874 1.000 7.96628 176 ASN A CA 1
ATOM 2343 C C . ASN A 1 178 ? -14.15858 31.81744 -16.23907 1.000 9.04630 176 ASN A C 1
ATOM 2344 O O . ASN A 1 178 ? -12.95113 31.61549 -16.06972 1.000 10.58488 176 ASN A O 1
ATOM 2355 N N . THR A 1 179 ? -14.75445 32.95515 -15.89004 1.000 8.18972 177 THR A N 1
ATOM 2356 C CA . THR A 1 179 ? -14.03189 34.07032 -15.28806 1.000 8.21313 177 THR A CA 1
ATOM 2357 C C . THR A 1 179 ? -14.68533 34.40310 -13.95322 1.000 9.29265 177 THR A C 1
ATOM 2358 O O . THR A 1 179 ? -15.88399 34.73907 -13.90338 1.000 9.69059 177 THR A O 1
ATOM 2369 N N . PHE A 1 180 ? -13.90769 34.33357 -12.87792 1.000 8.97396 178 PHE A N 1
ATOM 2370 C CA . PHE A 1 180 ? -14.36339 34.64957 -11.53309 1.000 9.48881 178 PHE A CA 1
ATOM 2371 C C . PHE A 1 180 ? -13.87612 36.04201 -11.17725 1.000 11.46935 178 PHE A C 1
ATOM 2372 O O . PHE A 1 180 ? -12.70816 36.37752 -11.41474 1.000 11.57958 178 PHE A O 1
ATOM 2389 N N . ARG A 1 181 ? -14.73756 36.82287 -10.57058 1.000 11.57814 179 ARG A N 1
ATOM 2390 C CA . ARG A 1 181 ? -14.38184 38.14045 -10.06819 1.000 12.98145 179 ARG A CA 1
ATOM 2391 C C . ARG A 1 181 ? -14.88539 38.31394 -8.64605 1.000 13.81152 179 ARG A C 1
ATOM 2392 O O . ARG A 1 181 ? -16.02622 37.95325 -8.33097 1.000 14.37473 179 ARG A O 1
ATOM 2413 N N . VAL A 1 182 ? -14.02855 38.87634 -7.78961 1.000 13.60582 180 VAL A N 1
ATOM 2414 C CA . VAL A 1 182 ? -14.37263 39.21901 -6.41002 1.000 14.72893 180 VAL A CA 1
ATOM 2415 C C . VAL A 1 182 ? -13.92994 40.65456 -6.17080 1.000 15.70044 180 VAL A C 1
ATOM 2416 O O . VAL A 1 182 ? -12.75514 40.99410 -6.37184 1.000 16.15789 180 VAL A O 1
ATOM 2429 N N . ALA A 1 183 ? -14.86932 41.50396 -5.78104 1.000 16.32423 181 ALA A N 1
ATOM 2430 C CA . ALA A 1 183 ? -14.55395 42.90752 -5.52572 1.000 18.14808 181 ALA A CA 1
ATOM 2431 C C . ALA A 1 183 ? -14.00364 43.09638 -4.11151 1.000 17.53910 181 ALA A C 1
ATOM 2432 O O . ALA A 1 183 ? -14.56182 42.57455 -3.14011 1.000 19.94740 181 ALA A O 1
ATOM 2439 N N . THR A 1 184 ? -12.89486 43.83395 -3.99939 1.000 20.40124 182 THR A N 1
ATOM 2440 C CA . THR A 1 184 ? -12.16715 43.89656 -2.73565 1.000 23.07088 182 THR A CA 1
ATOM 2441 C C . THR A 1 184 ? -12.47059 45.12981 -1.88368 1.000 28.92014 182 THR A C 1
ATOM 2442 O O . THR A 1 184 ? -12.12695 45.11744 -0.70097 1.000 28.77981 182 THR A O 1
ATOM 2453 N N . ASP A 1 185 ? -13.11198 46.18046 -2.41827 1.000 23.96418 183 ASP A N 1
ATOM 2454 C CA . ASP A 1 185 ? -13.40047 47.37750 -1.60445 1.000 25.25757 183 ASP A CA 1
ATOM 2455 C C . ASP A 1 185 ? -14.80781 47.23579 -1.01897 1.000 23.67575 183 ASP A C 1
ATOM 2456 O O . ASP A 1 185 ? -15.78654 47.83864 -1.47743 1.000 26.10008 183 ASP A O 1
ATOM 2465 N N . THR A 1 186 ? -14.89487 46.42754 0.03634 1.000 26.05457 184 THR A N 1
ATOM 2466 C CA . THR A 1 186 ? -16.19494 46.01084 0.55186 1.000 27.83621 184 THR A CA 1
ATOM 2467 C C . THR A 1 186 ? -16.91303 47.13551 1.29545 1.000 32.43448 184 THR A C 1
ATOM 2468 O O . THR A 1 186 ? -18.14834 47.16505 1.31358 1.000 28.25677 184 THR A O 1
ATOM 2479 N N . GLU A 1 187 ? -16.18139 48.05055 1.92752 1.000 36.20967 185 GLU A N 1
ATOM 2480 C CA . GLU A 1 187 ? -16.86642 49.14549 2.60695 1.000 45.91437 185 GLU A CA 1
ATOM 2481 C C . GLU A 1 187 ? -17.55368 50.05723 1.59756 1.000 44.01722 185 GLU A C 1
ATOM 2482 O O . GLU A 1 187 ? -18.71802 50.42783 1.77611 1.000 39.30983 185 GLU A O 1
ATOM 2494 N N . TYR A 1 188 ? -16.86233 50.39665 0.50975 1.000 39.43971 186 TYR A N 1
ATOM 2495 C CA . TYR A 1 188 ? -17.50710 51.15883 -0.55173 1.000 40.80592 186 TYR A CA 1
ATOM 2496 C C . TYR A 1 188 ? -18.73406 50.43145 -1.08139 1.000 41.03563 186 TYR A C 1
ATOM 2497 O O . TYR A 1 188 ? -19.77495 51.04664 -1.33024 1.000 36.97905 186 TYR A O 1
ATOM 2515 N N . LEU A 1 189 ? -18.62899 49.11629 -1.28081 1.000 36.67134 187 LEU A N 1
ATOM 2516 C CA . LEU A 1 189 ? -19.74713 48.39065 -1.86785 1.000 39.59906 187 LEU A CA 1
ATOM 2517 C C . LEU A 1 189 ? -20.97584 48.44254 -0.97051 1.000 38.30133 187 LEU A C 1
ATOM 2518 O O . LEU A 1 189 ? -22.09542 48.63811 -1.45299 1.000 32.69097 187 LEU A O 1
ATOM 2534 N N . ARG A 1 190 ? -20.79729 48.24516 0.33549 1.000 40.53090 188 ARG A N 1
ATOM 2535 C CA . ARG A 1 190 ? -21.94483 48.29013 1.23407 1.000 44.11488 188 ARG A CA 1
ATOM 2536 C C . ARG A 1 190 ? -22.60566 49.66097 1.19295 1.000 47.52243 188 ARG A C 1
ATOM 2537 O O . ARG A 1 190 ? -23.83074 49.77227 1.08405 1.000 39.19737 188 ARG A O 1
ATOM 2558 N N . ASP A 1 191 ? -21.80115 50.71985 1.26701 1.000 49.33504 189 ASP A N 1
ATOM 2559 C CA . ASP A 1 191 ? -22.35669 52.06749 1.23640 1.000 52.25846 189 ASP A CA 1
ATOM 2560 C C . ASP A 1 191 ? -22.98613 52.37196 -0.11560 1.000 53.04005 189 ASP A C 1
ATOM 2561 O O . ASP A 1 191 ? -24.10126 52.90155 -0.18008 1.000 51.27760 189 ASP A O 1
ATOM 2570 N N . ARG A 1 192 ? -22.30287 52.02141 -1.20585 1.000 51.58902 190 ARG A N 1
ATOM 2571 C CA . ARG A 1 192 ? -22.81963 52.35350 -2.52864 1.000 51.34294 190 ARG A CA 1
ATOM 2572 C C . ARG A 1 192 ? -24.09688 51.58039 -2.84355 1.000 51.58422 190 ARG A C 1
ATOM 2573 O O . ARG A 1 192 ? -25.03956 52.14115 -3.41147 1.000 52.26489 190 ARG A O 1
ATOM 2594 N N . VAL A 1 193 ? -24.15423 50.29437 -2.49498 1.000 47.33651 191 VAL A N 1
ATOM 2595 C CA . VAL A 1 193 ? -25.34199 49.51498 -2.83093 1.000 45.70265 191 VAL A CA 1
ATOM 2596 C C . VAL A 1 193 ? -26.55629 50.03886 -2.07453 1.000 53.90912 191 VAL A C 1
ATOM 2597 O O . VAL A 1 193 ? -27.67019 50.07926 -2.61186 1.000 45.30539 191 VAL A O 1
ATOM 2610 N N . ALA A 1 194 ? -26.36736 50.42945 -0.81156 1.000 54.25658 192 ALA A N 1
ATOM 2611 C CA . ALA A 1 194 ? -27.44635 51.06968 -0.06936 1.000 59.72194 192 ALA A CA 1
ATOM 2612 C C . ALA A 1 194 ? -27.96596 52.27531 -0.83869 1.000 59.49027 192 ALA A C 1
ATOM 2613 O O . ALA A 1 194 ? -29.17232 52.41143 -1.07117 1.000 59.25756 192 ALA A O 1
ATOM 2620 N N . HIS A 1 195 ? -27.05525 53.15307 -1.25924 1.000 58.62834 193 HIS A N 1
ATOM 2621 C CA . HIS A 1 195 ? -27.40390 54.30028 -2.08591 1.000 64.37911 193 HIS A CA 1
ATOM 2622 C C . HIS A 1 195 ? -28.27455 53.85069 -3.25196 1.000 67.26845 193 HIS A C 1
ATOM 2623 O O . HIS A 1 195 ? -29.46389 54.16900 -3.28815 1.000 64.43699 193 HIS A O 1
ATOM 2637 N N . LEU A 1 196 ? -27.71102 53.05767 -4.17015 1.000 61.28484 194 LEU A N 1
ATOM 2638 C CA . LEU A 1 196 ? -28.38813 52.76580 -5.43000 1.000 57.82870 194 LEU A CA 1
ATOM 2639 C C . LEU A 1 196 ? -29.81273 52.25468 -5.25129 1.000 56.62959 194 LEU A C 1
ATOM 2640 O O . LEU A 1 196 ? -30.66944 52.50612 -6.10588 1.000 58.40695 194 LEU A O 1
ATOM 2656 N N . ARG A 1 197 ? -30.08864 51.52534 -4.16957 1.000 54.25059 195 ARG A N 1
ATOM 2657 C CA . ARG A 1 197 ? -31.36992 50.83295 -4.07257 1.000 55.83804 195 ARG A CA 1
ATOM 2658 C C . ARG A 1 197 ? -32.54758 51.80164 -4.07339 1.000 64.23117 195 ARG A C 1
ATOM 2659 O O . ARG A 1 197 ? -33.58048 51.53936 -4.70331 1.000 59.76083 195 ARG A O 1
ATOM 2680 N N . THR A 1 198 ? -32.42492 52.91120 -3.34884 1.000 65.52594 196 THR A N 1
ATOM 2681 C CA . THR A 1 198 ? -33.56092 53.81214 -3.18943 1.000 67.76226 196 THR A CA 1
ATOM 2682 C C . THR A 1 198 ? -33.92536 54.48717 -4.50611 1.000 70.74170 196 THR A C 1
ATOM 2683 O O . THR A 1 198 ? -35.11153 54.68933 -4.79530 1.000 66.47486 196 THR A O 1
ATOM 2694 N N . GLU A 1 199 ? -32.92326 54.83331 -5.32166 1.000 71.05394 197 GLU A N 1
ATOM 2695 C CA . GLU A 1 199 ? -33.18978 55.58832 -6.54239 1.000 70.20110 197 GLU A CA 1
ATOM 2696 C C . GLU A 1 199 ? -33.87764 54.72329 -7.59146 1.000 69.57185 197 GLU A C 1
ATOM 2697 O O . GLU A 1 199 ? -34.91044 55.10777 -8.15289 1.000 69.31274 197 GLU A O 1
ATOM 2709 N N . LEU A 1 200 ? -33.30934 53.55614 -7.88084 1.000 59.62309 198 LEU A N 1
ATOM 2710 C CA . LEU A 1 200 ? -33.78800 52.71559 -8.96607 1.000 49.89159 198 LEU A CA 1
ATOM 2711 C C . LEU A 1 200 ? -34.88253 51.75497 -8.52995 1.000 55.49473 198 LEU A C 1
ATOM 2712 O O . LEU A 1 200 ? -35.54810 51.16051 -9.38828 1.000 43.37928 198 LEU A O 1
ATOM 2728 N N . GLY A 1 201 ? -35.09923 51.60697 -7.22728 1.000 47.15851 199 GLY A N 1
ATOM 2729 C CA . GLY A 1 201 ? -36.02978 50.61797 -6.73325 1.000 54.22543 199 GLY A CA 1
ATOM 2730 C C . GLY A 1 201 ? -35.36264 49.26629 -6.61427 1.000 53.89577 199 GLY A C 1
ATOM 2731 O O . GLY A 1 201 ? -34.54473 48.89815 -7.46400 1.000 48.90161 199 GLY A O 1
ATOM 2735 N N . ALA A 1 202 ? -35.69583 48.51564 -5.56152 1.000 51.22878 200 ALA A N 1
ATOM 2736 C CA . ALA A 1 202 ? -35.13037 47.18015 -5.39855 1.000 49.87359 200 ALA A CA 1
ATOM 2737 C C . ALA A 1 202 ? -35.23441 46.37537 -6.68614 1.000 48.66465 200 ALA A C 1
ATOM 2738 O O . ALA A 1 202 ? -34.40915 45.49076 -6.93682 1.000 37.52911 200 ALA A O 1
ATOM 2745 N N . LYS A 1 203 ? -36.22806 46.67903 -7.52102 1.000 48.77428 201 LYS A N 1
ATOM 2746 C CA . LYS A 1 203 ? -36.37827 45.98996 -8.79648 1.000 50.94742 201 LYS A CA 1
ATOM 2747 C C . LYS A 1 203 ? -35.17152 46.23155 -9.69496 1.000 48.00330 201 LYS A C 1
ATOM 2748 O O . LYS A 1 203 ? -34.52773 45.28527 -10.16153 1.000 39.37419 201 LYS A O 1
ATOM 2767 N N . ALA A 1 204 ? -34.84916 47.50131 -9.94992 1.000 44.45517 202 ALA A N 1
ATOM 2768 C CA . ALA A 1 204 ? -33.78497 47.81194 -10.90105 1.000 48.97415 202 ALA A CA 1
ATOM 2769 C C . ALA A 1 204 ? -32.41169 47.41456 -10.37414 1.000 43.33811 202 ALA A C 1
ATOM 2770 O O . ALA A 1 204 ? -31.53975 47.01204 -11.15366 1.000 31.73190 202 ALA A O 1
ATOM 2777 N N . LEU A 1 205 ? -32.19091 47.51735 -9.06719 1.000 37.53922 203 LEU A N 1
ATOM 2778 C CA . LEU A 1 205 ? -30.92306 47.05965 -8.51448 1.000 36.39023 203 LEU A CA 1
ATOM 2779 C C . LEU A 1 205 ? -30.82223 45.54098 -8.58189 1.000 34.68638 203 LEU A C 1
ATOM 2780 O O . LEU A 1 205 ? -29.75472 44.99965 -8.89199 1.000 26.67909 203 LEU A O 1
ATOM 2796 N N . LYS A 1 206 ? -31.92565 44.82716 -8.33389 1.000 30.28842 204 LYS A N 1
ATOM 2797 C CA . LYS A 1 206 ? -31.86010 43.36941 -8.40083 1.000 33.43185 204 LYS A CA 1
ATOM 2798 C C . LYS A 1 206 ? -31.59757 42.89989 -9.82734 1.000 27.32980 204 LYS A C 1
ATOM 2799 O O . LYS A 1 206 ? -30.87458 41.91952 -10.04232 1.000 25.54166 204 LYS A O 1
ATOM 2818 N N . GLN A 1 207 ? -32.17864 43.59430 -10.81232 1.000 27.85804 205 GLN A N 1
ATOM 2819 C CA . GLN A 1 207 ? -31.88247 43.28032 -12.20780 1.000 32.73146 205 GLN A CA 1
ATOM 2820 C C . GLN A 1 207 ? -30.39646 43.40134 -12.48531 1.000 26.52126 205 GLN A C 1
ATOM 2821 O O . GLN A 1 207 ? -29.80715 42.53704 -13.14947 1.000 23.80842 205 GLN A O 1
ATOM 2835 N N . HIS A 1 208 ? -29.77634 44.47020 -11.99150 1.000 24.82929 206 HIS A N 1
ATOM 2836 C CA . HIS A 1 208 ? -28.34558 44.65494 -12.18757 1.000 25.01406 206 HIS A CA 1
ATOM 2837 C C . HIS A 1 208 ? -27.55951 43.56875 -11.47683 1.000 24.43281 206 HIS A C 1
ATOM 2838 O O . HIS A 1 208 ? -26.64819 42.98468 -12.05827 1.000 19.96583 206 HIS A O 1
ATOM 2852 N N . LEU A 1 209 ? -27.91673 43.25272 -10.22695 1.000 21.57035 207 LEU A N 1
ATOM 2853 C CA . LEU A 1 209 ? -27.09286 42.33151 -9.45177 1.000 21.29188 207 LEU A CA 1
ATOM 2854 C C . LEU A 1 209 ? -27.21406 40.89646 -9.92928 1.000 20.32374 207 LEU A C 1
ATOM 2855 O O . LEU A 1 209 ? -26.28634 40.11366 -9.72252 1.000 19.16539 207 LEU A O 1
ATOM 2871 N N . GLN A 1 210 ? -28.32782 40.50111 -10.54838 1.000 17.93646 208 GLN A N 1
ATOM 2872 C CA . GLN A 1 210 ? -28.41029 39.12141 -11.01392 1.000 20.04941 208 GLN A CA 1
ATOM 2873 C C . GLN A 1 210 ? -27.38533 38.84722 -12.11001 1.000 17.88965 208 GLN A C 1
ATOM 2874 O O . GLN A 1 210 ? -26.86870 37.73424 -12.21305 1.000 17.93637 208 GLN A O 1
ATOM 2888 N N . ARG A 1 211 ? -27.07901 39.84964 -12.92666 1.000 17.05699 209 ARG A N 1
ATOM 2889 C CA . ARG A 1 211 ? -26.15646 39.68319 -14.03197 1.000 15.25522 209 ARG A CA 1
ATOM 2890 C C . ARG A 1 211 ? -24.78508 40.24174 -13.73115 1.000 15.22649 209 ARG A C 1
ATOM 2891 O O . ARG A 1 211 ? -23.79253 39.70362 -14.22559 1.000 14.38178 209 ARG A O 1
ATOM 2912 N N . TYR A 1 212 ? -24.71108 41.29513 -12.93544 1.000 14.54147 210 TYR A N 1
ATOM 2913 C CA . TYR A 1 212 ? -23.48729 42.05443 -12.71434 1.000 13.89888 210 TYR A CA 1
ATOM 2914 C C . TYR A 1 212 ? -23.14050 42.16940 -11.22764 1.000 15.65247 210 TYR A C 1
ATOM 2915 O O . TYR A 1 212 ? -22.57337 43.17033 -10.78586 1.000 18.21927 210 TYR A O 1
ATOM 2933 N N . ASN A 1 213 ? -23.44208 41.14204 -10.44495 1.000 15.12043 211 ASN A N 1
ATOM 2934 C CA . ASN A 1 213 ? -23.05344 41.19015 -9.04138 1.000 15.73343 211 ASN A CA 1
ATOM 2935 C C . ASN A 1 213 ? -21.55039 41.42272 -8.94330 1.000 16.16788 211 ASN A C 1
ATOM 2936 O O . ASN A 1 213 ? -20.78049 40.80092 -9.69385 1.000 14.26735 211 ASN A O 1
ATOM 2947 N N . PRO A 1 214 ? -21.08873 42.28643 -8.03601 1.000 16.72406 212 PRO A N 1
ATOM 2948 C CA . PRO A 1 214 ? -19.63544 42.51800 -7.92781 1.000 16.55834 212 PRO A CA 1
ATOM 2949 C C . PRO A 1 214 ? -18.81367 41.25714 -7.74116 1.000 15.92676 212 PRO A C 1
ATOM 2950 O O . PRO A 1 214 ? -17.65233 41.22447 -8.16993 1.000 17.79208 212 PRO A O 1
ATOM 2961 N N . ASP A 1 215 ? -19.35809 40.22635 -7.10650 1.000 14.27073 213 ASP A N 1
ATOM 2962 C CA . ASP A 1 215 ? -18.70108 38.93453 -6.99214 1.000 12.76230 213 ASP A CA 1
ATOM 2963 C C . ASP A 1 215 ? -19.49175 37.94555 -7.84517 1.000 13.49977 213 ASP A C 1
ATOM 2964 O O . ASP A 1 215 ? -20.66305 37.67947 -7.56996 1.000 13.33503 213 ASP A O 1
ATOM 2973 N N . ARG A 1 216 ? -18.87868 37.38842 -8.88470 1.000 11.73345 214 ARG A N 1
ATOM 2974 C CA . ARG A 1 216 ? -19.63702 36.54893 -9.80566 1.000 11.10945 214 ARG A CA 1
ATOM 2975 C C . ARG A 1 216 ? -18.71170 35.65422 -10.61491 1.000 10.69603 214 ARG A C 1
ATOM 2976 O O . ARG A 1 216 ? -17.49010 35.87342 -10.68368 1.000 11.50143 214 ARG A O 1
ATOM 2997 N N . ILE A 1 217 ? -19.31607 34.64282 -11.22309 1.000 9.58450 215 ILE A N 1
ATOM 2998 C CA . ILE A 1 217 ? -18.69821 33.84025 -12.26935 1.000 9.60296 215 ILE A CA 1
ATOM 2999 C C . ILE A 1 217 ? -19.40973 34.15554 -13.58125 1.000 9.58616 215 ILE A C 1
ATOM 3000 O O . ILE A 1 217 ? -20.63205 33.97383 -13.69037 1.000 10.93684 215 ILE A O 1
ATOM 3016 N N . ASP A 1 218 ? -18.66566 34.58529 -14.58466 1.000 9.10984 216 ASP A N 1
ATOM 3017 C CA . ASP A 1 218 ? -19.15322 34.68880 -15.95813 1.000 9.72406 216 ASP A CA 1
ATOM 3018 C C . ASP A 1 218 ? -18.70124 33.43806 -16.68411 1.000 10.09046 216 ASP A C 1
ATOM 3019 O O . ASP A 1 218 ? -17.49890 33.16462 -16.76899 1.000 9.62820 216 ASP A O 1
ATOM 3028 N N . HIS A 1 219 ? -19.64731 32.63592 -17.14525 1.000 8.63037 217 HIS A N 1
ATOM 3029 C CA . HIS A 1 219 ? -19.33801 31.28590 -17.58773 1.000 8.05753 217 HIS A CA 1
ATOM 3030 C C . HIS A 1 219 ? -18.89386 31.23722 -19.03597 1.000 8.24417 217 HIS A C 1
ATOM 3031 O O . HIS A 1 219 ? -19.10542 32.15471 -19.81878 1.000 9.16328 217 HIS A O 1
ATOM 3045 N N . THR A 1 220 ? -18.27897 30.12098 -19.39317 1.000 8.29916 218 THR A N 1
ATOM 3046 C CA . THR A 1 220 ? -17.82853 29.83896 -20.75555 1.000 8.54609 218 THR A CA 1
ATOM 3047 C C . THR A 1 220 ? -18.85654 30.27677 -21.78108 1.000 8.74904 218 THR A C 1
ATOM 3048 O O . THR A 1 220 ? -20.03429 29.90868 -21.69776 1.000 8.97380 218 THR A O 1
ATOM 3059 N N . ASN A 1 221 ? -18.40296 31.01109 -22.78527 1.000 7.95848 219 ASN A N 1
ATOM 3060 C CA . ASN A 1 221 ? -19.29049 31.46867 -23.83997 1.000 9.13326 219 ASN A CA 1
ATOM 3061 C C . ASN A 1 221 ? -19.91574 30.25835 -24.51255 1.000 8.73139 219 ASN A C 1
ATOM 3062 O O . ASN A 1 221 ? -19.20981 29.35783 -24.99784 1.000 9.43190 219 ASN A O 1
ATOM 3073 N N . ALA A 1 222 ? -21.24315 30.26474 -24.62443 1.000 9.66821 220 ALA A N 1
ATOM 3074 C CA . ALA A 1 222 ? -21.94424 29.14967 -25.22431 1.000 9.65206 220 ALA A CA 1
ATOM 3075 C C . ALA A 1 222 ? -21.59601 28.95814 -26.69169 1.000 9.91577 220 ALA A C 1
ATOM 3076 O O . ALA A 1 222 ? -21.81499 27.87428 -27.23813 1.000 10.49274 220 ALA A O 1
ATOM 3083 N N . SER A 1 223 ? -21.02398 29.96599 -27.34161 1.000 10.18703 221 SER A N 1
ATOM 3084 C CA . SER A 1 223 ? -20.55750 29.80841 -28.70876 1.000 10.95392 221 SER A CA 1
ATOM 3085 C C . SER A 1 223 ? -19.45909 28.77167 -28.83262 1.000 10.10823 221 SER A C 1
ATOM 3086 O O . SER A 1 223 ? -19.22143 28.26102 -29.93381 1.000 11.97990 221 SER A O 1
ATOM 3094 N N . TYR A 1 224 ? -18.76144 28.44702 -27.74861 1.000 9.94798 222 TYR A N 1
ATOM 3095 C CA . TYR A 1 224 ? -17.71757 27.42972 -27.78577 1.000 10.00431 222 TYR A CA 1
ATOM 3096 C C . TYR A 1 224 ? -18.25768 26.02193 -27.57869 1.000 9.62673 222 TYR A C 1
ATOM 3097 O O . TYR A 1 224 ? -17.48210 25.06615 -27.68677 1.000 10.74063 222 TYR A O 1
ATOM 3115 N N . LEU A 1 225 ? -19.53490 25.86411 -27.29444 1.000 10.03047 223 LEU A N 1
ATOM 3116 C CA . LEU A 1 225 ? -20.02647 24.52159 -27.00278 1.000 9.55128 223 LEU A CA 1
ATOM 3117 C C . LEU A 1 225 ? -19.90852 23.55293 -28.16522 1.000 11.97684 223 LEU A C 1
ATOM 3118 O O . LEU A 1 225 ? -19.57825 22.38255 -27.91807 1.000 11.89918 223 LEU A O 1
ATOM 3134 N N . PRO A 1 226 ? -20.14466 23.92992 -29.41728 1.000 11.33665 224 PRO A N 1
ATOM 3135 C CA . PRO A 1 226 ? -19.95455 22.92730 -30.49392 1.000 12.60574 224 PRO A CA 1
ATOM 3136 C C . PRO A 1 226 ? -18.56433 22.31369 -30.49890 1.000 12.09958 224 PRO A C 1
ATOM 3137 O O . PRO A 1 226 ? -18.42950 21.08004 -30.55208 1.000 12.73275 224 PRO A O 1
ATOM 3148 N N . ILE A 1 227 ? -17.51775 23.11831 -30.40101 1.000 11.12071 225 ILE A N 1
ATOM 3149 C CA . ILE A 1 227 ? -16.17695 22.55639 -30.44765 1.000 13.06568 225 ILE A CA 1
ATOM 3150 C C . ILE A 1 227 ? -15.88809 21.73152 -29.19573 1.000 11.34828 225 ILE A C 1
ATOM 3151 O O . ILE A 1 227 ? -15.22285 20.68671 -29.26317 1.000 11.02651 225 ILE A O 1
ATOM 3167 N N . ILE A 1 228 ? -16.37156 22.17625 -28.03350 1.000 10.26251 226 ILE A N 1
ATOM 3168 C CA . ILE A 1 228 ? -16.10428 21.43178 -26.80674 1.000 10.31687 226 ILE A CA 1
ATOM 3169 C C . ILE A 1 228 ? -16.87866 20.12116 -26.79187 1.000 9.83641 226 ILE A C 1
ATOM 3170 O O . ILE A 1 228 ? -16.35247 19.08809 -26.36839 1.000 10.33041 226 ILE A O 1
ATOM 3186 N N . LYS A 1 229 ? -18.11668 20.13121 -27.28523 1.000 9.79843 227 LYS A N 1
ATOM 3187 C CA . LYS A 1 229 ? -18.88677 18.89382 -27.36692 1.000 10.23314 227 LYS A CA 1
ATOM 3188 C C . LYS A 1 229 ? -18.18604 17.88145 -28.25736 1.000 11.05327 227 LYS A C 1
ATOM 3189 O O . LYS A 1 229 ? -18.16814 16.68356 -27.95853 1.000 10.91844 227 LYS A O 1
ATOM 3208 N N . ASP A 1 230 ? -17.62458 18.33935 -29.37398 1.000 10.88812 228 ASP A N 1
ATOM 3209 C CA . ASP A 1 230 ? -16.88831 17.42451 -30.23839 1.000 12.14052 228 ASP A CA 1
ATOM 3210 C C . ASP A 1 230 ? -15.69513 16.83394 -29.49237 1.000 10.75591 228 ASP A C 1
ATOM 3211 O O . ASP A 1 230 ? -15.41356 15.63975 -29.60275 1.000 11.62709 228 ASP A O 1
ATOM 3220 N N . HIS A 1 231 ? -14.98070 17.65739 -28.72530 1.000 10.40851 229 HIS A N 1
ATOM 3221 C CA . HIS A 1 231 ? -13.84864 17.16685 -27.96053 1.000 10.14590 229 HIS A CA 1
ATOM 3222 C C . HIS A 1 231 ? -14.28036 16.15968 -26.89704 1.000 10.19280 229 HIS A C 1
ATOM 3223 O O . HIS A 1 231 ? -13.61784 15.13937 -26.69068 1.000 10.78018 229 HIS A O 1
ATOM 3237 N N . LEU A 1 232 ? -15.38679 16.43400 -26.21340 1.000 9.70135 230 LEU A N 1
ATOM 3238 C CA . LEU A 1 232 ? -15.90148 15.49030 -25.22752 1.000 9.68808 230 LEU A CA 1
ATOM 3239 C C . LEU A 1 232 ? -16.25585 14.15365 -25.86943 1.000 9.86021 230 LEU A C 1
ATOM 3240 O O . LEU A 1 232 ? -16.01467 13.09865 -25.27316 1.000 10.65144 230 LEU A O 1
ATOM 3256 N N . ASN A 1 233 ? -16.78883 14.16930 -27.09045 1.000 10.52185 231 ASN A N 1
ATOM 3257 C CA . ASN A 1 233 ? -17.06691 12.91393 -27.78728 1.000 11.19603 231 ASN A CA 1
ATOM 3258 C C . ASN A 1 233 ? -15.77690 12.15082 -28.06041 1.000 11.99352 231 ASN A C 1
ATOM 3259 O O . ASN A 1 233 ? -15.73751 10.91743 -27.94490 1.000 12.90112 231 ASN A O 1
ATOM 3270 N N . ASP A 1 234 ? -14.70041 12.85749 -28.43227 1.000 12.02705 232 ASP A N 1
ATOM 3271 C CA . ASP A 1 234 ? -13.40605 12.21269 -28.65506 1.000 12.96338 232 ASP A CA 1
ATOM 3272 C C . ASP A 1 234 ? -12.85228 11.62596 -27.36460 1.000 11.90183 232 ASP A C 1
ATOM 3273 O O . ASP A 1 234 ? -12.39609 10.47594 -27.34416 1.000 13.11013 232 ASP A O 1
ATOM 3282 N N . LEU A 1 235 ? -12.89782 12.38673 -26.27321 1.000 11.09682 233 LEU A N 1
ATOM 3283 C CA . LEU A 1 235 ? -12.44609 11.86428 -24.98544 1.000 11.85740 233 LEU A CA 1
ATOM 3284 C C . LEU A 1 235 ? -13.22899 10.61646 -24.59223 1.000 11.27849 233 LEU A C 1
ATOM 3285 O O . LEU A 1 235 ? -12.65557 9.65025 -24.08295 1.000 12.98235 233 LEU A O 1
ATOM 3301 N N . TYR A 1 236 ? -14.55158 10.64452 -24.77647 1.000 11.49285 234 TYR A N 1
ATOM 3302 C CA . TYR A 1 236 ? -15.38756 9.50117 -24.42174 1.000 11.72559 234 TYR A CA 1
ATOM 3303 C C . TYR A 1 236 ? -14.99183 8.27415 -25.22637 1.000 12.86273 234 TYR A C 1
ATOM 3304 O O . TYR A 1 236 ? -14.86390 7.17907 -24.67053 1.000 14.46308 234 TYR A O 1
ATOM 3322 N N . ARG A 1 237 ? -14.79440 8.43094 -26.53068 1.000 12.90562 235 ARG A N 1
ATOM 3323 C CA . ARG A 1 237 ? -14.40426 7.28008 -27.33891 1.000 15.81233 235 ARG A CA 1
ATOM 3324 C C . ARG A 1 237 ? -13.06990 6.72903 -26.86578 1.000 15.84266 235 ARG A C 1
ATOM 3325 O O . ARG A 1 237 ? -12.87925 5.50504 -26.81411 1.000 17.66712 235 ARG A O 1
ATOM 3346 N N . GLN A 1 238 ? -12.14790 7.60861 -26.46531 1.000 15.04902 236 GLN A N 1
ATOM 3347 C CA . GLN A 1 238 ? -10.88031 7.13493 -25.93835 1.000 15.67316 236 GLN A CA 1
ATOM 3348 C C . GLN A 1 238 ? -11.09762 6.37808 -24.64040 1.000 16.47733 236 GLN A C 1
ATOM 3349 O O . GLN A 1 238 ? -10.46533 5.34562 -24.39467 1.000 18.08847 236 GLN A O 1
ATOM 3363 N N . ALA A 1 239 ? -11.99471 6.87550 -23.79749 1.000 16.06296 237 ALA A N 1
ATOM 3364 C CA . ALA A 1 239 ? -12.12935 6.40247 -22.42759 1.000 18.14312 237 ALA A CA 1
ATOM 3365 C C . ALA A 1 239 ? -12.87928 5.09406 -22.31720 1.000 20.74489 237 ALA A C 1
ATOM 3366 O O . ALA A 1 239 ? -12.86301 4.49716 -21.22899 1.000 25.84871 237 ALA A O 1
ATOM 3373 N N . ILE A 1 240 ? -13.56280 4.66110 -23.37447 1.000 16.79292 238 ILE A N 1
ATOM 3374 C CA . ILE A 1 240 ? -14.24652 3.37159 -23.36842 1.000 21.25202 238 ILE A CA 1
ATOM 3375 C C . ILE A 1 240 ? -13.42572 2.30275 -24.06632 1.000 25.09845 238 ILE A C 1
ATOM 3376 O O . ILE A 1 240 ? -13.93305 1.20935 -24.34427 1.000 27.21246 238 ILE A O 1
ATOM 3392 N N . SER A 1 241 ? -12.14981 2.58155 -24.32315 1.000 22.59198 239 SER A N 1
ATOM 3393 C CA . SER A 1 241 ? -11.25051 1.57955 -24.87398 1.000 25.05687 239 SER A CA 1
ATOM 3394 C C . SER A 1 241 ? -10.89395 0.55766 -23.80009 1.000 29.80762 239 SER A C 1
ATOM 3395 O O . SER A 1 241 ? -10.89523 0.84842 -22.59947 1.000 26.74862 239 SER A O 1
ATOM 3403 N N . SER A 1 242 ? -10.58226 -0.65775 -24.24620 1.000 28.18983 240 SER A N 1
ATOM 3404 C CA . SER A 1 242 ? -10.32717 -1.77430 -23.34886 1.000 37.68252 240 SER A CA 1
ATOM 3405 C C . SER A 1 242 ? -8.84377 -1.98043 -23.06760 1.000 39.54447 240 SER A C 1
ATOM 3406 O O . SER A 1 242 ? -8.48383 -2.95354 -22.39942 1.000 44.46684 240 SER A O 1
ATOM 3414 N N . ASP A 1 243 ? -7.98046 -1.08469 -23.54579 1.000 39.69248 241 ASP A N 1
ATOM 3415 C CA . ASP A 1 243 ? -6.53736 -1.27031 -23.47710 1.000 46.73971 241 ASP A CA 1
ATOM 3416 C C . ASP A 1 243 ? -5.83260 -0.29707 -22.54201 1.000 45.62719 241 ASP A C 1
ATOM 3417 O O . ASP A 1 243 ? -4.60008 -0.33207 -22.45137 1.000 49.37343 241 ASP A O 1
ATOM 3426 N N . LEU A 1 244 ? -6.56249 0.57469 -21.85852 1.000 36.02192 242 LEU A N 1
ATOM 3427 C CA . LEU A 1 244 ? -5.92347 1.58081 -21.02984 1.000 31.66760 242 LEU A CA 1
ATOM 3428 C C . LEU A 1 244 ? -5.48927 0.98974 -19.69512 1.000 27.42651 242 LEU A C 1
ATOM 3429 O O . LEU A 1 244 ? -6.10415 0.05478 -19.17648 1.000 32.10803 242 LEU A O 1
ATOM 3445 N N . SER A 1 245 ? -4.43075 1.55998 -19.12836 1.000 26.57231 243 SER A N 1
ATOM 3446 C CA . SER A 1 245 ? -4.08985 1.26143 -17.74965 1.000 33.03759 243 SER A CA 1
ATOM 3447 C C . SER A 1 245 ? -5.04568 2.00425 -16.82155 1.000 30.92306 243 SER A C 1
ATOM 3448 O O . SER A 1 245 ? -5.71780 2.96421 -17.21914 1.000 23.19818 243 SER A O 1
ATOM 3456 N N . GLN A 1 246 ? -5.10784 1.56568 -15.56487 1.000 27.55936 244 GLN A N 1
ATOM 3457 C CA . GLN A 1 246 ? -5.97900 2.25849 -14.62151 1.000 35.41785 244 GLN A CA 1
ATOM 3458 C C . GLN A 1 246 ? -5.56707 3.71870 -14.48245 1.000 29.32013 244 GLN A C 1
ATOM 3459 O O . GLN A 1 246 ? -6.42293 4.60735 -14.40377 1.000 25.98449 244 GLN A O 1
ATOM 3473 N N . ALA A 1 247 ? -4.26135 3.99171 -14.48966 1.000 28.97410 245 ALA A N 1
ATOM 3474 C CA . ALA A 1 247 ? -3.78383 5.36697 -14.38400 1.000 30.69278 245 ALA A CA 1
ATOM 3475 C C . ALA A 1 247 ? -4.23722 6.20131 -15.57674 1.000 26.29719 245 ALA A C 1
ATOM 3476 O O . ALA A 1 247 ? -4.69268 7.34245 -15.41375 1.000 22.82164 245 ALA A O 1
ATOM 3483 N N . GLU A 1 248 ? -4.10641 5.65320 -16.79028 1.000 24.96388 246 GLU A N 1
ATOM 3484 C CA . GLU A 1 248 ? -4.53866 6.37118 -17.98364 1.000 26.45548 246 GLU A CA 1
ATOM 3485 C C . GLU A 1 248 ? -6.04542 6.59309 -17.97032 1.000 19.82795 246 GLU A C 1
ATOM 3486 O O . GLU A 1 248 ? -6.52854 7.65434 -18.39219 1.000 17.77592 246 GLU A O 1
ATOM 3498 N N . LEU A 1 249 ? -6.80694 5.60006 -17.51377 1.000 17.97034 247 LEU A N 1
ATOM 3499 C CA . LEU A 1 249 ? -8.25769 5.74087 -17.43632 1.000 17.99074 247 LEU A CA 1
ATOM 3500 C C . LEU A 1 249 ? -8.64783 6.83996 -16.46226 1.000 16.34905 247 LEU A C 1
ATOM 3501 O O . LEU A 1 249 ? -9.50000 7.68051 -16.77396 1.000 14.48869 247 LEU A O 1
ATOM 3517 N N . ILE A 1 250 ? -8.06403 6.84561 -15.26664 1.000 18.13917 248 ILE A N 1
ATOM 3518 C CA . ILE A 1 250 ? -8.43355 7.86432 -14.28980 1.000 18.16491 248 ILE A CA 1
ATOM 3519 C C . ILE A 1 250 ? -8.09002 9.25669 -14.81430 1.000 17.78894 248 ILE A C 1
ATOM 3520 O O . ILE A 1 250 ? -8.85057 10.21066 -14.61018 1.000 15.47136 248 ILE A O 1
ATOM 3536 N N . SER A 1 251 ? -6.97050 9.39734 -15.52792 1.000 17.16554 249 SER A N 1
ATOM 3537 C CA . SER A 1 251 ? -6.64179 10.69866 -16.09288 1.000 17.08101 249 SER A CA 1
ATOM 3538 C C . SER A 1 251 ? -7.65729 11.11333 -17.13823 1.000 15.52474 249 SER A C 1
ATOM 3539 O O . SER A 1 251 ? -8.01948 12.29276 -17.22270 1.000 15.04473 249 SER A O 1
ATOM 3547 N N . LEU A 1 252 ? -8.11160 10.17286 -17.96714 1.000 15.71245 250 LEU A N 1
ATOM 3548 C CA . LEU A 1 252 ? -9.09617 10.49845 -18.99227 1.000 14.78794 250 LEU A CA 1
ATOM 3549 C C . LEU A 1 252 ? -10.44565 10.84848 -18.37177 1.000 13.67179 250 LEU A C 1
ATOM 3550 O O . LEU A 1 252 ? -11.14602 11.74404 -18.86036 1.000 14.17775 250 LEU A O 1
ATOM 3566 N N . ILE A 1 253 ? -10.81478 10.16800 -17.29940 1.000 12.11930 251 ILE A N 1
ATOM 3567 C CA . ILE A 1 253 ? -12.03268 10.50082 -16.55897 1.000 12.14278 251 ILE A CA 1
ATOM 3568 C C . ILE A 1 253 ? -11.93625 11.90407 -15.97650 1.000 11.00457 251 ILE A C 1
ATOM 3569 O O . ILE A 1 253 ? -12.87819 12.69812 -16.08471 1.000 10.73107 251 ILE A O 1
ATOM 3585 N N . ALA A 1 254 ? -10.79324 12.23140 -15.35801 1.000 11.49512 252 ALA A N 1
ATOM 3586 C CA . ALA A 1 254 ? -10.59419 13.56899 -14.79740 1.000 11.03252 252 ALA A CA 1
ATOM 3587 C C . ALA A 1 254 ? -10.69747 14.63679 -15.88336 1.000 11.51632 252 ALA A C 1
ATOM 3588 O O . ALA A 1 254 ? -11.29357 15.69672 -15.67274 1.000 10.72250 252 ALA A O 1
ATOM 3595 N N . ARG A 1 255 ? -10.12060 14.37208 -17.04858 1.000 11.71069 253 ARG A N 1
ATOM 3596 C CA . ARG A 1 255 ? -10.12626 15.32961 -18.13770 1.000 12.34374 253 ARG A CA 1
ATOM 3597 C C . ARG A 1 255 ? -11.52005 15.52579 -18.67491 1.000 11.72663 253 ARG A C 1
ATOM 3598 O O . ARG A 1 255 ? -11.92257 16.64276 -18.99528 1.000 11.38665 253 ARG A O 1
ATOM 3619 N N . THR A 1 256 ? -12.26638 14.43780 -18.80871 1.000 11.07097 254 THR A N 1
ATOM 3620 C CA . THR A 1 256 ? -13.64102 14.51585 -19.25823 1.000 11.26563 254 THR A CA 1
ATOM 3621 C C . THR A 1 256 ? -14.48152 15.31997 -18.27995 1.000 10.09542 254 THR A C 1
ATOM 3622 O O . THR A 1 256 ? -15.27312 16.18166 -18.67722 1.000 11.33382 254 THR A O 1
ATOM 3633 N N . HIS A 1 257 ? -14.32840 15.04281 -16.98166 1.000 9.30462 255 HIS A N 1
ATOM 3634 C CA . HIS A 1 257 ? -15.01149 15.80616 -15.95212 1.000 8.51228 255 HIS A CA 1
ATOM 3635 C C . HIS A 1 257 ? -14.66771 17.28705 -16.05835 1.000 8.38920 255 HIS A C 1
ATOM 3636 O O . HIS A 1 257 ? -15.55179 18.15143 -15.98648 1.000 8.33274 255 HIS A O 1
ATOM 3650 N N . TRP A 1 258 ? -13.37636 17.60220 -16.19813 1.000 8.73078 256 TRP A N 1
ATOM 3651 C CA . TRP A 1 258 ? -12.95113 19.00147 -16.28662 1.000 8.48812 256 TRP A CA 1
ATOM 3652 C C . TRP A 1 258 ? -13.60740 19.72639 -17.44847 1.000 7.78344 256 TRP A C 1
ATOM 3653 O O . TRP A 1 258 ? -14.11788 20.84070 -17.29814 1.000 8.63834 256 TRP A O 1
ATOM 3674 N N . TRP A 1 259 ? -13.56257 19.13449 -18.63467 1.000 8.27583 257 TRP A N 1
ATOM 3675 C CA . TRP A 1 259 ? -14.11742 19.79426 -19.80805 1.000 8.49126 257 TRP A CA 1
ATOM 3676 C C . TRP A 1 259 ? -15.61848 19.95033 -19.67940 1.000 8.71995 257 TRP A C 1
ATOM 3677 O O . TRP A 1 259 ? -16.17106 21.01281 -20.00520 1.000 9.07549 257 TRP A O 1
ATOM 3698 N N . ALA A 1 260 ? -16.31131 18.91049 -19.20021 1.000 8.39751 258 ALA A N 1
ATOM 3699 C CA . ALA A 1 260 ? -17.76394 18.99360 -19.13519 1.000 8.67172 258 ALA A CA 1
ATOM 3700 C C . ALA A 1 260 ? -18.21148 19.99410 -18.07664 1.000 8.23439 258 ALA A C 1
ATOM 3701 O O . ALA A 1 260 ? -19.10135 20.81312 -18.32236 1.000 9.33037 258 ALA A O 1
ATOM 3708 N N . ALA A 1 261 ? -17.62013 19.93607 -16.87752 1.000 8.10367 259 ALA A N 1
ATOM 3709 C CA . ALA A 1 261 ? -17.99835 20.86979 -15.82582 1.000 8.79513 259 ALA A CA 1
ATOM 3710 C C . ALA A 1 261 ? -17.62953 22.28577 -16.20343 1.000 7.80246 259 ALA A C 1
ATOM 3711 O O . ALA A 1 261 ? -18.40300 23.21884 -15.98323 1.000 9.49123 259 ALA A O 1
ATOM 3718 N N . SER A 1 262 ? -16.45070 22.47867 -16.79103 1.000 8.48981 260 SER A N 1
ATOM 3719 C CA . SER A 1 262 ? -16.00075 23.83577 -17.10035 1.000 8.00870 260 SER A CA 1
ATOM 3720 C C . SER A 1 262 ? -16.76466 24.42114 -18.27168 1.000 8.62082 260 SER A C 1
ATOM 3721 O O . SER A 1 262 ? -16.98759 25.63477 -18.32009 1.000 9.21900 260 SER A O 1
ATOM 3729 N N . ALA A 1 263 ? -17.14448 23.59762 -19.23426 1.000 8.25504 261 ALA A N 1
ATOM 3730 C CA . ALA A 1 263 ? -17.94659 24.09626 -20.34309 1.000 8.99880 261 ALA A CA 1
ATOM 3731 C C . ALA A 1 263 ? -19.32629 24.50837 -19.88366 1.000 9.48255 261 ALA A C 1
ATOM 3732 O O . ALA A 1 263 ? -19.93055 25.41233 -20.47756 1.000 10.30381 261 ALA A O 1
ATOM 3739 N N . MET A 1 264 ? -19.84532 23.83000 -18.84284 1.000 9.46530 262 MET A N 1
ATOM 3740 C CA . MET A 1 264 ? -21.17128 24.07329 -18.28808 1.000 9.59643 262 MET A CA 1
ATOM 3741 C C . MET A 1 264 ? -22.18793 24.11058 -19.42367 1.000 10.79396 262 MET A C 1
ATOM 3742 O O . MET A 1 264 ? -22.81061 25.16086 -19.65538 1.000 11.73501 262 MET A O 1
ATOM 3756 N N . PRO A 1 265 ? -22.44099 22.98681 -20.11101 1.000 9.01692 263 PRO A N 1
ATOM 3757 C CA . PRO A 1 265 ? -23.23044 23.03034 -21.35586 1.000 9.51704 263 PRO A CA 1
ATOM 3758 C C . PRO A 1 265 ? -24.66668 23.42424 -21.19509 1.000 9.35479 263 PRO A C 1
ATOM 3759 O O . PRO A 1 265 ? -25.23273 23.97241 -22.15529 1.000 11.23592 263 PRO A O 1
ATOM 3770 N N . ASP A 1 266 ? -25.28068 23.14976 -20.06207 1.000 8.94890 264 ASP A N 1
ATOM 3771 C CA . ASP A 1 266 ? -26.71132 23.32535 -19.92077 1.000 9.39278 264 ASP A CA 1
ATOM 3772 C C . ASP A 1 266 ? -27.04444 24.49934 -19.00915 1.000 9.00453 264 ASP A C 1
ATOM 3773 O O . ASP A 1 266 ? -26.19275 25.01774 -18.27910 1.000 10.15962 264 ASP A O 1
ATOM 3782 N N . GLN A 1 267 ? -28.29827 24.94484 -19.08117 1.000 9.31794 265 GLN A N 1
ATOM 3783 C CA . GLN A 1 267 ? -28.68693 26.14925 -18.35856 1.000 9.66419 265 GLN A CA 1
ATOM 3784 C C . GLN A 1 267 ? -28.69421 25.91091 -16.86224 1.000 11.78791 265 GLN A C 1
ATOM 3785 O O . GLN A 1 267 ? -28.38482 26.82376 -16.08417 1.000 13.89286 265 GLN A O 1
ATOM 3799 N N . ARG A 1 268 ? -29.09972 24.71563 -16.42255 1.000 10.65970 266 ARG A N 1
ATOM 3800 C CA . ARG A 1 268 ? -29.01196 24.29742 -15.03411 1.000 10.27150 266 ARG A CA 1
ATOM 3801 C C . ARG A 1 268 ? -28.56407 22.84564 -15.00168 1.000 9.84769 266 ARG A C 1
ATOM 3802 O O . ARG A 1 268 ? -28.77749 22.09394 -15.95879 1.000 10.70607 266 ARG A O 1
ATOM 3823 N N . GLY A 1 269 ? -27.92471 22.46270 -13.89592 1.000 10.05277 267 GLY A N 1
ATOM 3824 C CA . GLY A 1 269 ? -27.63878 21.06235 -13.64756 1.000 9.76828 267 GLY A CA 1
ATOM 3825 C C . GLY A 1 269 ? -26.37555 20.52534 -14.26126 1.000 9.35827 267 GLY A C 1
ATOM 3826 O O . GLY A 1 269 ? -26.12391 19.32333 -14.15778 1.000 9.29017 267 GLY A O 1
ATOM 3830 N N . SER A 1 270 ? -25.54235 21.36868 -14.86314 1.000 8.73532 268 SER A N 1
ATOM 3831 C CA . SER A 1 270 ? -24.36193 20.87079 -15.55181 1.000 9.06040 268 SER A CA 1
ATOM 3832 C C . SER A 1 270 ? -23.40620 20.16025 -14.60586 1.000 8.69235 268 SER A C 1
ATOM 3833 O O . SER A 1 270 ? -22.79715 19.15982 -14.98996 1.000 9.05150 268 SER A O 1
ATOM 3841 N N . ALA A 1 271 ? -23.22225 20.67785 -13.39158 1.000 8.33601 269 ALA A N 1
ATOM 3842 C CA . ALA A 1 271 ? -22.26287 20.05926 -12.48849 1.000 8.94793 269 ALA A CA 1
ATOM 3843 C C . ALA A 1 271 ? -22.67082 18.62730 -12.16965 1.000 8.70519 269 ALA A C 1
ATOM 3844 O O . ALA A 1 271 ? -21.83831 17.71155 -12.16841 1.000 9.23865 269 ALA A O 1
ATOM 3851 N N . ALA A 1 272 ? -23.93602 18.42294 -11.85291 1.000 8.32274 270 ALA A N 1
ATOM 3852 C CA . ALA A 1 272 ? -24.43098 17.08387 -11.54821 1.000 9.46807 270 ALA A CA 1
ATOM 3853 C C . ALA A 1 272 ? -24.26096 16.16605 -12.74548 1.000 8.58451 270 ALA A C 1
ATOM 3854 O O . ALA A 1 272 ? -23.89110 14.99107 -12.59946 1.000 9.13851 270 ALA A O 1
ATOM 3861 N N . LYS A 1 273 ? -24.58972 16.66255 -13.93590 1.000 8.14880 271 LYS A N 1
ATOM 3862 C CA . LYS A 1 273 ? -24.50237 15.84561 -15.13741 1.000 8.00143 271 LYS A CA 1
ATOM 3863 C C . LYS A 1 273 ? -23.05280 15.47769 -15.43794 1.000 8.32076 271 LYS A C 1
ATOM 3864 O O . LYS A 1 273 ? -22.76293 14.35285 -15.88571 1.000 8.76397 271 LYS A O 1
ATOM 3883 N N . ALA A 1 274 ? -22.12191 16.41075 -15.22038 1.000 8.25737 272 ALA A N 1
ATOM 3884 C CA . ALA A 1 274 ? -20.72518 16.12164 -15.48538 1.000 8.02590 272 ALA A CA 1
ATOM 3885 C C . ALA A 1 274 ? -20.19491 15.06467 -14.53405 1.000 7.86255 272 ALA A C 1
ATOM 3886 O O . ALA A 1 274 ? -19.45334 14.16621 -14.94614 1.000 8.20185 272 ALA A O 1
ATOM 3893 N N . GLU A 1 275 ? -20.54917 15.16860 -13.25809 1.000 7.98015 273 GLU A N 1
ATOM 3894 C CA . GLU A 1 275 ? -20.11688 14.16257 -12.29874 1.000 8.21779 273 GLU A CA 1
ATOM 3895 C C . GLU A 1 275 ? -20.74180 12.81043 -12.62193 1.000 8.26410 273 GLU A C 1
ATOM 3896 O O . GLU A 1 275 ? -20.06617 11.77716 -12.54465 1.000 8.59515 273 GLU A O 1
ATOM 3908 N N . PHE A 1 276 ? -22.02897 12.78964 -12.96351 1.000 8.20754 274 PHE A N 1
ATOM 3909 C CA . PHE A 1 276 ? -22.69464 11.55447 -13.37506 1.000 8.44616 274 PHE A CA 1
ATOM 3910 C C . PHE A 1 276 ? -21.92406 10.90357 -14.50105 1.000 8.25420 274 PHE A C 1
ATOM 3911 O O . PHE A 1 276 ? -21.62500 9.70770 -14.45143 1.000 8.88389 274 PHE A O 1
ATOM 3928 N N . ALA A 1 2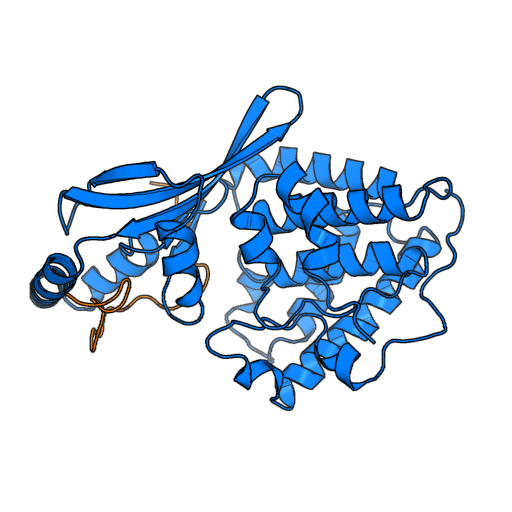77 ? -21.61614 11.67270 -15.54613 1.000 8.56282 275 ALA A N 1
ATOM 3929 C CA . ALA A 1 277 ? -20.95269 11.12111 -16.72002 1.000 8.62266 275 ALA A CA 1
ATOM 3930 C C . ALA A 1 277 ? -19.57983 10.58009 -16.36449 1.000 8.30447 275 ALA A C 1
ATOM 3931 O O . ALA A 1 277 ? -19.20749 9.48465 -16.81354 1.000 9.47937 275 ALA A O 1
ATOM 3938 N N . ALA A 1 278 ? -18.79500 11.34086 -15.59712 1.000 9.33316 276 ALA A N 1
ATOM 3939 C CA . ALA A 1 278 ? -17.45465 10.88735 -15.24022 1.000 9.68876 276 ALA A CA 1
ATOM 3940 C C . ALA A 1 278 ? -17.52717 9.57358 -14.47603 1.000 9.12857 276 ALA A C 1
ATOM 3941 O O . ALA A 1 278 ? -16.74484 8.63700 -14.72118 1.000 9.86036 276 ALA A O 1
ATOM 3948 N N . ARG A 1 279 ? -18.42810 9.50499 -13.49999 1.000 9.54777 277 ARG A N 1
ATOM 3949 C CA . ARG A 1 279 ? -18.55273 8.30409 -12.69294 1.000 9.20875 277 ARG A CA 1
ATOM 3950 C C . ARG A 1 279 ? -19.08363 7.13359 -13.48078 1.000 9.23964 277 ARG A C 1
ATOM 3951 O O . ARG A 1 279 ? -18.73538 5.98015 -13.18258 1.000 10.44363 277 ARG A O 1
ATOM 3972 N N . ALA A 1 280 ? -19.96931 7.38995 -14.44002 1.000 9.11446 278 ALA A N 1
ATOM 3973 C CA . ALA A 1 280 ? -20.49509 6.31798 -15.26986 1.000 10.07615 278 ALA A CA 1
ATOM 3974 C C . ALA A 1 280 ? -19.39274 5.68896 -16.11210 1.000 9.16055 278 ALA A C 1
ATOM 3975 O O . ALA A 1 280 ? -19.32488 4.46267 -16.26084 1.000 10.05404 278 ALA A O 1
ATOM 3982 N N . ILE A 1 281 ? -18.52940 6.51065 -16.67065 1.000 9.66779 279 ILE A N 1
ATOM 3983 C CA . ILE A 1 281 ? -17.39834 6.00748 -17.42982 1.000 10.73450 279 ILE A CA 1
ATOM 3984 C C . ILE A 1 281 ? -16.50541 5.16184 -16.53381 1.000 11.25804 279 ILE A C 1
ATOM 3985 O O . ILE A 1 281 ? -16.08158 4.06973 -16.92832 1.000 11.55612 279 ILE A O 1
ATOM 4001 N N . ALA A 1 282 ? -16.19895 5.64679 -15.32105 1.000 11.07176 280 ALA A N 1
ATOM 4002 C CA . ALA A 1 282 ? -15.40638 4.84256 -14.39470 1.000 11.22638 280 ALA A CA 1
ATOM 4003 C C . ALA A 1 282 ? -16.07972 3.50931 -14.12054 1.000 11.11805 280 ALA A C 1
ATOM 4004 O O . ALA A 1 282 ? -15.42662 2.45691 -14.11408 1.000 12.64176 280 ALA A O 1
ATOM 4011 N N . SER A 1 283 ? -17.38424 3.53232 -13.86245 1.000 10.89656 281 SER A N 1
ATOM 4012 C CA . SER A 1 283 ? -18.06938 2.31405 -13.48231 1.000 11.52109 281 SER A CA 1
ATOM 4013 C C . SER A 1 283 ? -18.10044 1.31043 -14.61534 1.000 10.93046 281 SER A C 1
ATOM 4014 O O . SER A 1 283 ? -18.08088 0.10042 -14.36477 1.000 12.52071 281 SER A O 1
ATOM 4022 N N . ALA A 1 284 ? -18.11446 1.78843 -15.85746 1.000 11.75812 282 ALA A N 1
ATOM 4023 C CA . ALA A 1 284 ? -18.08150 0.87866 -16.99763 1.000 12.72446 282 ALA A CA 1
ATOM 4024 C C . ALA A 1 284 ? -16.82991 0.01753 -16.96318 1.000 12.96093 282 ALA A C 1
ATOM 4025 O O . ALA A 1 284 ? -16.83996 -1.10499 -17.47313 1.000 14.72594 282 ALA A O 1
ATOM 4032 N N . HIS A 1 285 ? -15.75044 0.51882 -16.37368 1.000 13.53424 283 HIS A N 1
ATOM 4033 C CA . HIS A 1 285 ? -14.50196 -0.21255 -16.25923 1.000 13.90658 283 HIS A CA 1
ATOM 4034 C C . HIS A 1 285 ? -14.36416 -0.93582 -14.93911 1.000 15.10531 283 HIS A C 1
ATOM 4035 O O . HIS A 1 285 ? -13.29069 -1.48985 -14.65675 1.000 17.94217 283 HIS A O 1
ATOM 4050 N N . GLY A 1 286 ? -15.40544 -0.97963 -14.12250 1.000 14.21916 284 GLY A N 1
ATOM 4051 C CA . GLY A 1 286 ? -15.32238 -1.66111 -12.84512 1.000 14.35722 284 GLY A CA 1
ATOM 4052 C C . GLY A 1 286 ? -14.68729 -0.84609 -11.74502 1.000 15.53815 284 GLY A C 1
ATOM 4053 O O . GLY A 1 286 ? -14.38166 -1.38915 -10.67791 1.000 17.64248 284 GLY A O 1
ATOM 4057 N N . ILE A 1 287 ? -14.48087 0.43224 -11.97351 1.000 14.71933 285 ILE A N 1
ATOM 4058 C CA . ILE A 1 287 ? -13.93002 1.33425 -10.97577 1.000 16.29569 285 ILE A CA 1
ATOM 4059 C C . ILE A 1 287 ? -15.09188 1.91028 -10.19570 1.000 16.51548 285 ILE A C 1
ATOM 4060 O O . ILE A 1 287 ? -16.06698 2.39764 -10.78334 1.000 16.83719 285 ILE A O 1
ATOM 4076 N N . GLU A 1 288 ? -15.00432 1.84780 -8.88624 1.000 14.37694 286 GLU A N 1
ATOM 4077 C CA . GLU A 1 288 ? -16.00121 2.35685 -7.96872 1.000 14.54145 286 GLU A CA 1
ATOM 4078 C C . GLU A 1 288 ? -15.41001 3.58750 -7.28068 1.000 15.09456 286 GLU A C 1
ATOM 4079 O O . GLU A 1 288 ? -14.80133 3.48823 -6.21133 1.000 17.31613 286 GLU A O 1
ATOM 4091 N N . LEU A 1 289 ? -15.54605 4.73779 -7.91440 1.000 14.03660 287 LEU A N 1
ATOM 4092 C CA . LEU A 1 289 ? -14.92656 5.94393 -7.37184 1.000 13.42162 287 LEU A CA 1
ATOM 4093 C C . LEU A 1 289 ? -15.66844 6.38257 -6.11587 1.000 14.13980 287 LEU A C 1
ATOM 4094 O O . LEU A 1 289 ? -16.89915 6.29137 -6.04588 1.000 13.55607 287 LEU A O 1
ATOM 4110 N N . PRO A 1 290 ? -14.95194 6.84634 -5.10165 1.000 13.49451 288 PRO A N 1
ATOM 4111 C CA . PRO A 1 290 ? -15.59325 7.26460 -3.87287 1.000 12.99712 288 PRO A CA 1
ATOM 4112 C C . PRO A 1 290 ? -16.17597 8.65972 -4.01887 1.000 12.99797 288 PRO A C 1
ATOM 4113 O O . PRO A 1 290 ? -16.00658 9.32495 -5.05476 1.000 12.42191 288 PRO A O 1
ATOM 4124 N N . PRO A 1 291 ? -16.90095 9.12616 -3.01012 1.000 12.56604 289 PRO A N 1
ATOM 4125 C CA . PRO A 1 291 ? -17.37438 10.51476 -3.03101 1.000 13.07230 289 PRO A CA 1
ATOM 4126 C C . PRO A 1 291 ? -16.21421 11.49722 -3.07681 1.000 11.62938 289 PRO A C 1
ATOM 4127 O O . PRO A 1 291 ? -15.09110 11.19101 -2.67270 1.000 12.69557 289 PRO A O 1
ATOM 4138 N N . PHE A 1 292 ? -16.50852 12.69368 -3.59558 1.000 11.44221 290 PHE A N 1
ATOM 4139 C CA . PHE A 1 292 ? -15.58820 13.80951 -3.39268 1.000 11.90397 290 PHE A CA 1
ATOM 4140 C C . PHE A 1 292 ? -15.46791 14.11459 -1.89988 1.000 11.90969 290 PHE A C 1
ATOM 4141 O O . PHE A 1 292 ? -16.41585 13.96749 -1.13776 1.000 13.21729 290 PHE A O 1
ATOM 4158 N N . ARG A 1 293 ? -14.27881 14.55298 -1.48317 1.000 12.03537 291 ARG A N 1
ATOM 4159 C CA . ARG A 1 293 ? -14.04433 14.87347 -0.07591 1.000 13.74537 291 ARG A CA 1
ATOM 4160 C C . ARG A 1 293 ? -14.91391 16.02862 0.38642 1.000 13.26892 291 ARG A C 1
ATOM 4161 O O . ARG A 1 293 ? -15.25215 16.93728 -0.37986 1.000 13.97895 291 ARG A O 1
ATOM 4182 N N . ASN A 1 294 ? -15.22771 16.02089 1.67892 1.000 14.29691 292 ASN A N 1
ATOM 4183 C CA . ASN A 1 294 ? -15.84507 17.17787 2.30293 1.000 14.76154 292 ASN A CA 1
ATOM 4184 C C . ASN A 1 294 ? -15.03161 18.42398 2.00302 1.000 15.85114 292 ASN A C 1
ATOM 4185 O O . ASN A 1 294 ? -13.80493 18.43759 2.15271 1.000 18.06002 292 ASN A O 1
ATOM 4196 N N . GLY A 1 295 ? -15.71471 19.45958 1.54271 1.000 14.79028 293 GLY A N 1
ATOM 4197 C CA . GLY A 1 295 ? -15.08504 20.70546 1.16832 1.000 14.83161 293 GLY A CA 1
ATOM 4198 C C . GLY A 1 295 ? -14.65975 20.81854 -0.27998 1.000 14.75656 293 GLY A C 1
ATOM 4199 O O . GLY A 1 295 ? -14.24109 21.90765 -0.69555 1.000 17.66110 293 GLY A O 1
ATOM 4203 N N . ASN A 1 296 ? -14.73668 19.73716 -1.06068 1.000 14.36306 294 ASN A N 1
ATOM 4204 C CA . ASN A 1 296 ? -14.37192 19.76130 -2.47083 1.000 14.09373 294 ASN A CA 1
ATOM 4205 C C . ASN A 1 296 ? -15.62501 19.62974 -3.32688 1.000 13.47195 294 ASN A C 1
ATOM 4206 O O . ASN A 1 296 ? -16.16313 18.52696 -3.47729 1.000 14.95949 294 ASN A O 1
ATOM 4217 N N . VAL A 1 297 ? -16.06397 20.72646 -3.93033 1.000 12.54143 295 VAL A N 1
ATOM 4218 C CA . VAL A 1 297 ? -17.21507 20.74794 -4.82346 1.000 12.04446 295 VAL A CA 1
ATOM 4219 C C . VAL A 1 297 ? -16.63245 20.66225 -6.22671 1.000 11.27985 295 VAL A C 1
ATOM 4220 O O . VAL A 1 297 ? -15.98092 21.59457 -6.69844 1.000 11.22118 295 VAL A O 1
ATOM 4233 N N . SER A 1 298 ? -16.80336 19.51804 -6.88015 1.000 10.43203 296 SER A N 1
ATOM 4234 C CA . SER A 1 298 ? -15.96803 19.15235 -8.01950 1.000 11.29098 296 SER A CA 1
ATOM 4235 C C . SER A 1 298 ? -16.04212 20.14242 -9.17021 1.000 10.40865 296 SER A C 1
ATOM 4236 O O . SER A 1 298 ? -15.01145 20.37967 -9.81208 1.000 10.94161 296 SER A O 1
ATOM 4244 N N . ASP A 1 299 ? -17.22811 20.66469 -9.48938 1.000 10.08338 297 ASP A N 1
ATOM 4245 C CA . ASP A 1 299 ? -17.31200 21.56710 -10.63168 1.000 10.00304 297 ASP A CA 1
ATOM 4246 C C . ASP A 1 299 ? -16.58599 22.86273 -10.35927 1.000 10.16190 297 ASP A C 1
ATOM 4247 O O . ASP A 1 299 ? -15.99230 23.45153 -11.27667 1.000 10.18440 297 ASP A O 1
ATOM 4256 N N . ILE A 1 300 ? -16.65004 23.34428 -9.12416 1.000 10.25680 298 ILE A N 1
ATOM 4257 C CA . ILE A 1 300 ? -15.93090 24.54877 -8.74075 1.000 10.98768 298 ILE A CA 1
ATOM 4258 C C . ILE A 1 300 ? -14.43425 24.29993 -8.73518 1.000 10.27457 298 ILE A C 1
ATOM 4259 O O . ILE A 1 300 ? -13.65714 25.14014 -9.20839 1.000 10.17819 298 ILE A O 1
ATOM 4275 N N . GLU A 1 301 ? -13.99867 23.14516 -8.23288 1.000 10.09045 299 GLU A N 1
ATOM 4276 C CA . GLU A 1 301 ? -12.58508 22.80080 -8.31826 1.000 10.12058 299 GLU A CA 1
ATOM 4277 C C . GLU A 1 301 ? -12.12956 22.77114 -9.76475 1.000 10.12165 299 GLU A C 1
ATOM 4278 O O . GLU A 1 301 ? -11.02134 23.22170 -10.08005 1.000 11.07840 299 GLU A O 1
ATOM 4290 N N . ALA A 1 302 ? -12.95293 22.23032 -10.65859 1.000 9.38208 300 ALA A N 1
ATOM 4291 C CA . ALA A 1 302 ? -12.60730 22.22725 -12.07518 1.000 8.45811 300 ALA A CA 1
ATOM 4292 C C . ALA A 1 302 ? -12.49927 23.64298 -12.62391 1.000 8.20885 300 ALA A C 1
ATOM 4293 O O . ALA A 1 302 ? -11.50561 23.99029 -13.27817 1.000 9.29205 300 ALA A O 1
ATOM 4300 N N . MET A 1 303 ? -13.49965 24.48083 -12.36370 1.000 8.37068 301 MET A N 1
ATOM 4301 C CA . MET A 1 303 ? -13.51490 25.82886 -12.91597 1.000 8.73843 301 MET A CA 1
ATOM 4302 C C . MET A 1 303 ? -12.38597 26.69731 -12.39062 1.000 8.57247 301 MET A C 1
ATOM 4303 O O . MET A 1 303 ? -12.02080 27.66435 -13.07037 1.000 8.88299 301 MET A O 1
ATOM 4317 N N . LEU A 1 304 ? -11.83350 26.38064 -11.21959 1.000 8.79354 302 LEU A N 1
ATOM 4318 C CA . LEU A 1 304 ? -10.72904 27.10391 -10.62479 1.000 9.89930 302 LEU A CA 1
ATOM 4319 C C . LEU A 1 304 ? -9.37170 26.53674 -11.03554 1.000 9.38669 302 LEU A C 1
ATOM 4320 O O . LEU A 1 304 ? -8.35038 26.91949 -10.43453 1.000 11.46786 302 LEU A O 1
ATOM 4336 N N . SER A 1 305 ? -9.30478 25.68178 -12.03893 1.000 9.73482 303 SER A N 1
ATOM 4337 C CA . SER A 1 305 ? -8.04415 25.06504 -12.39324 1.000 10.03452 303 SER A CA 1
ATOM 4338 C C . SER A 1 305 ? -7.88003 25.00168 -13.90337 1.000 9.51206 303 SER A C 1
ATOM 4339 O O . SER A 1 305 ? -8.85126 24.94779 -14.67117 1.000 9.71000 303 SER A O 1
ATOM 4347 N N . GLY A 1 306 ? -6.62311 24.97455 -14.32435 1.000 9.94708 304 GLY A N 1
ATOM 4348 C CA . GLY A 1 306 ? -6.31928 24.54770 -15.66874 1.000 10.43796 304 GLY A CA 1
ATOM 4349 C C . GLY A 1 306 ? -6.44024 23.04388 -15.80435 1.000 10.40889 304 GLY A C 1
ATOM 4350 O O . GLY A 1 306 ? -6.50084 22.30708 -14.82173 1.000 10.37536 304 GLY A O 1
ATOM 4354 N N . GLU A 1 307 ? -6.44747 22.56957 -17.04633 1.000 10.19863 305 GLU A N 1
ATOM 4355 C CA . GLU A 1 307 ? -6.76329 21.16696 -17.32172 1.000 9.47020 305 GLU A CA 1
ATOM 4356 C C . GLU A 1 307 ? -5.76226 20.21638 -16.67869 1.000 10.87526 305 GLU A C 1
ATOM 4357 O O . GLU A 1 307 ? -6.15298 19.27013 -15.98657 1.000 10.70408 305 GLU A O 1
ATOM 4369 N N . GLU A 1 308 ? -4.47162 20.40694 -16.92332 1.000 10.72356 306 GLU A N 1
ATOM 4370 C CA . GLU A 1 308 ? -3.49980 19.44491 -16.40955 1.000 11.53781 306 GLU A CA 1
ATOM 4371 C C . GLU A 1 308 ? -3.41012 19.51377 -14.88864 1.000 12.11929 306 GLU A C 1
ATOM 4372 O O . GLU A 1 308 ? -3.23070 18.48185 -14.22156 1.000 12.76319 306 GLU A O 1
ATOM 4384 N N . GLU A 1 309 ? -3.51022 20.71007 -14.31225 1.000 12.18604 307 GLU A N 1
ATOM 4385 C CA . GLU A 1 309 ? -3.59548 20.88125 -12.86376 1.000 15.35003 307 GLU A CA 1
ATOM 4386 C C . GLU A 1 309 ? -4.72215 20.02854 -12.29258 1.000 12.71944 307 GLU A C 1
ATOM 4387 O O . GLU A 1 309 ? -4.57378 19.36281 -11.26177 1.000 12.91072 307 GLU A O 1
ATOM 4399 N N . PHE A 1 310 ? -5.88369 20.08152 -12.93385 1.000 11.40521 308 PHE A N 1
ATOM 4400 C CA . PHE A 1 310 ? -7.02990 19.34713 -12.43191 1.000 10.21433 308 PHE A CA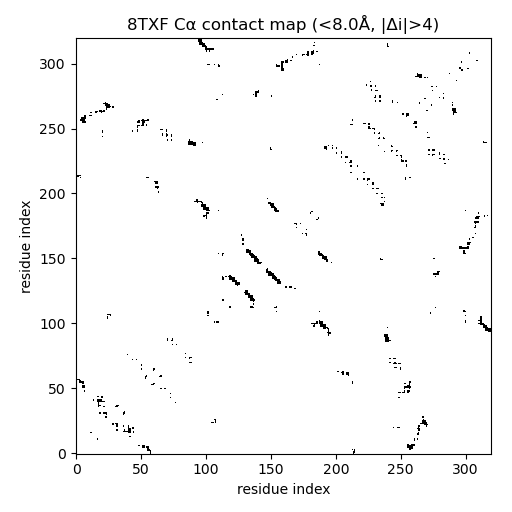 1
ATOM 4401 C C . PHE A 1 310 ? -6.79999 17.85477 -12.55330 1.000 11.31506 308 PHE A C 1
ATOM 4402 O O . PHE A 1 310 ? -7.08352 17.09446 -11.62309 1.000 11.60045 308 PHE A O 1
ATOM 4419 N N . VAL A 1 311 ? -6.30922 17.40280 -13.69560 1.000 11.17886 309 VAL A N 1
ATOM 4420 C CA . VAL A 1 311 ? -6.01878 15.98358 -13.86411 1.000 12.34195 309 VAL A CA 1
ATOM 4421 C C . VAL A 1 311 ? -5.07495 15.49974 -12.77981 1.000 13.75596 309 VAL A C 1
ATOM 4422 O O . VAL A 1 311 ? -5.27455 14.42075 -12.20544 1.000 14.15159 309 VAL A O 1
ATOM 4435 N N . GLU A 1 312 ? -4.04368 16.27719 -12.47164 1.000 12.99091 310 GLU A N 1
ATOM 4436 C CA . GLU A 1 312 ? -3.06576 15.83903 -11.49134 1.000 14.37871 310 GLU A CA 1
ATOM 4437 C C . GLU A 1 312 ? -3.63399 15.81600 -10.08893 1.000 14.84331 310 GLU A C 1
ATOM 4438 O O . GLU A 1 312 ? -3.19554 14.99621 -9.27307 1.000 16.54463 310 GLU A O 1
ATOM 4450 N N . LYS A 1 313 ? -4.57677 16.67895 -9.76832 1.000 13.95550 311 LYS A N 1
ATOM 4451 C CA . LYS A 1 313 ? -5.14195 16.72597 -8.41939 1.000 14.31807 311 LYS A CA 1
ATOM 4452 C C . LYS A 1 313 ? -6.40366 15.87924 -8.25892 1.000 12.71634 311 LYS A C 1
ATOM 4453 O O . LYS A 1 313 ? -6.92676 15.75551 -7.14568 1.000 13.14527 311 LYS A O 1
ATOM 4472 N N . TYR A 1 314 ? -6.92104 15.28811 -9.32856 1.000 11.27743 312 TYR A N 1
ATOM 4473 C CA . TYR A 1 314 ? -8.24037 14.67842 -9.25691 1.000 11.96760 312 TYR A CA 1
ATOM 4474 C C . TYR A 1 314 ? -8.31292 13.61113 -8.17493 1.000 12.34414 312 TYR A C 1
ATOM 4475 O O . TYR A 1 314 ? -9.27093 13.56531 -7.40064 1.000 12.42486 312 TYR A O 1
ATOM 4493 N N . ARG A 1 315 ? -7.33882 12.70287 -8.15286 1.000 14.14491 313 ARG A N 1
ATOM 4494 C CA . ARG A 1 315 ? -7.36892 11.63996 -7.15268 1.000 15.82901 313 ARG A CA 1
ATOM 4495 C C . ARG A 1 315 ? -7.43281 12.21004 -5.74181 1.000 16.40467 313 ARG A C 1
ATOM 4496 O O . ARG A 1 315 ? -8.16030 11.67419 -4.88744 1.000 16.70691 313 ARG A O 1
ATOM 4517 N N . SER A 1 316 ? -6.69523 13.29999 -5.48461 1.000 14.92255 314 SER A N 1
ATOM 4518 C CA . SER A 1 316 ? -6.65584 13.91822 -4.16257 1.000 15.11482 314 SER A CA 1
ATOM 4519 C C . SER A 1 316 ? -7.98012 14.56444 -3.78314 1.000 14.05335 314 SER A C 1
ATOM 4520 O O . SER A 1 316 ? -8.23216 14.79381 -2.59305 1.000 15.63363 314 SER A O 1
ATOM 4528 N N . LEU A 1 317 ? -8.83154 14.86491 -4.75792 1.000 13.09487 315 LEU A N 1
ATOM 4529 C CA . LEU A 1 317 ? -10.13955 15.42898 -4.45697 1.000 12.83280 315 LEU A CA 1
ATOM 4530 C C . LEU A 1 317 ? -11.13130 14.37472 -3.99570 1.000 12.65927 315 LEU A C 1
ATOM 4531 O O . LEU A 1 317 ? -12.15975 14.72684 -3.40769 1.000 14.27440 315 LEU A O 1
ATOM 4547 N N . LEU A 1 318 ? -10.85107 13.11421 -4.28724 1.000 14.26382 316 LEU A N 1
ATOM 4548 C CA . LEU A 1 318 ? -11.73163 12.00282 -3.98494 1.000 13.95058 316 LEU A CA 1
ATOM 4549 C C . LEU A 1 318 ? -11.38037 11.42487 -2.62763 1.000 14.82900 316 LEU A C 1
ATOM 4550 O O . LEU A 1 318 ? -10.20005 11.35042 -2.24901 1.000 17.21039 316 LEU A O 1
ATOM 4566 N N . ASP A 1 319 ? -12.40160 11.02589 -1.88466 1.000 14.96406 317 ASP A N 1
ATOM 4567 C CA . ASP A 1 319 ? -12.15490 10.50687 -0.54057 1.000 16.85861 317 ASP A CA 1
ATOM 4568 C C . ASP A 1 319 ? -11.83458 9.01533 -0.57966 1.000 18.13954 317 ASP A C 1
ATOM 4569 O O . ASP A 1 319 ? -12.67818 8.15301 -0.33737 1.000 19.04940 317 ASP A O 1
ATOM 4578 N N . SER A 1 320 ? -10.58774 8.71375 -0.89761 1.000 21.28263 318 SER A N 1
ATOM 4579 C CA . SER A 1 320 ? -10.11437 7.34118 -0.99948 1.000 26.34073 318 SER A CA 1
ATOM 4580 C C . SER A 1 320 ? -9.55178 6.78966 0.31189 1.000 38.04234 318 SER A C 1
ATOM 4581 O O . SER A 1 320 ? -8.87157 5.75435 0.29634 1.000 42.84760 318 SER A O 1
ATOM 4589 N N . ASP A 1 321 ? -9.81547 7.44456 1.43618 1.000 27.17014 319 ASP A N 1
ATOM 4590 C CA . ASP A 1 321 ? -9.29712 6.97601 2.71194 1.000 37.80393 319 ASP A CA 1
ATOM 4591 C C . ASP A 1 321 ? -10.11996 5.79377 3.21616 1.000 43.69761 319 ASP A C 1
ATOM 4592 O O . ASP A 1 321 ? -11.30950 5.66673 2.91631 1.000 43.08331 319 ASP A O 1
ATOM 4601 N N . CYS A 1 322 ? -9.48217 4.93423 4.00739 1.000 60.34246 320 CYS A N 1
ATOM 4602 C CA . CYS A 1 322 ? -10.18961 3.80418 4.60842 1.000 69.57650 320 CYS A CA 1
ATOM 4603 C C . CYS A 1 322 ? -10.53110 4.09961 6.06859 1.000 70.91799 320 CYS A C 1
ATOM 4604 O O . CYS A 1 322 ? -11.69124 4.32553 6.41400 1.000 75.57146 320 CYS A O 1
ATOM 4612 N N . ALA B 2 1 ? -13.14124 46.62494 7.57206 1.000 42.49335 1 ALA B N 1
ATOM 4613 C CA . ALA B 2 1 ? -14.04817 46.49865 6.38766 1.000 33.57744 1 ALA B CA 1
ATOM 4614 C C . ALA B 2 1 ? -14.71107 45.12986 6.40845 1.000 31.16296 1 ALA B C 1
ATOM 4615 O O . ALA B 2 1 ? -14.16478 44.17000 6.95761 1.000 28.88278 1 ALA B O 1
ATOM 4624 N N . PRO B 2 2 ? -15.89409 45.02023 5.80656 1.000 28.39119 149 PRO B N 1
ATOM 4625 C CA . PRO B 2 2 ? -16.54846 43.71117 5.72921 1.000 27.37961 149 PRO B CA 1
ATOM 4626 C C . PRO B 2 2 ? -15.69652 42.67819 5.00292 1.000 25.83469 149 PRO B C 1
ATOM 4627 O O . PRO B 2 2 ? -14.88553 43.00456 4.13054 1.000 25.88301 149 PRO B O 1
ATOM 4638 N N . LYS B 2 3 ? -15.88936 41.42199 5.37767 1.000 23.13771 150 LYS B N 1
ATOM 4639 C CA . LYS B 2 3 ? -15.34588 40.32212 4.59668 1.000 23.76620 150 LYS B CA 1
ATOM 4640 C C . LYS B 2 3 ? -15.86428 40.38967 3.15775 1.000 27.47472 150 LYS B C 1
ATOM 4641 O O . LYS B 2 3 ? -16.88223 41.02294 2.85616 1.000 23.00208 150 LYS B O 1
ATOM 4660 N N . PHE B 2 4 ? -15.14873 39.72870 2.25452 1.000 24.63169 151 PHE B N 1
ATOM 4661 C CA . PHE B 2 4 ? -15.60996 39.66536 0.87427 1.000 23.79469 151 PHE B CA 1
ATOM 4662 C C . PHE B 2 4 ? -17.00820 39.07637 0.82635 1.000 22.58466 151 PHE B C 1
ATOM 46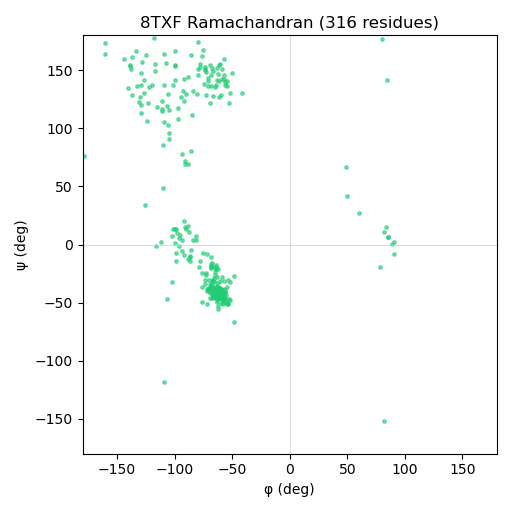63 O O . PHE B 2 4 ? -17.32939 38.13229 1.55039 1.000 22.28541 151 PHE B O 1
ATOM 4680 N N . GLY B 2 5 ? -17.84913 39.65066 -0.02943 1.000 20.20611 152 GLY B N 1
ATOM 4681 C CA . GLY B 2 5 ? -19.23259 39.23603 -0.14277 1.000 24.99171 152 GLY B CA 1
ATOM 4682 C C . GLY B 2 5 ? -20.16260 39.76053 0.93576 1.000 32.17152 152 GLY B C 1
ATOM 4683 O O . GLY B 2 5 ? -21.38669 39.75575 0.73589 1.000 33.91859 152 GLY B O 1
ATOM 4687 N N . ASP B 2 6 ? -19.63977 40.20637 2.07704 1.000 26.64935 153 ASP B N 1
ATOM 4688 C CA . ASP B 2 6 ? -20.49253 40.61498 3.18784 1.000 31.28048 153 ASP B CA 1
ATOM 4689 C C . ASP B 2 6 ? -20.91480 42.07546 3.11036 1.000 33.24004 153 ASP B C 1
ATOM 4690 O O . ASP B 2 6 ? -21.43902 42.61218 4.09080 1.000 32.00183 153 ASP B O 1
ATOM 4699 N N . TRP B 2 7 ? -20.67002 42.73887 1.98356 1.000 25.58336 154 TRP B N 1
ATOM 4700 C CA . TRP B 2 7 ? -21.19167 44.07039 1.71805 1.000 32.85326 154 TRP B CA 1
ATOM 4701 C C . TRP B 2 7 ? -22.67746 44.05185 1.36794 1.000 29.66334 154 TRP B C 1
ATOM 4702 O O . TRP B 2 7 ? -23.28613 45.12543 1.29443 1.000 43.23110 154 TRP B O 1
ATOM 4723 N N . ASP B 2 8 ? -23.27742 42.87308 1.20677 1.000 35.71772 155 ASP B N 1
ATOM 4724 C CA . ASP B 2 8 ? -24.60448 42.70855 0.61684 1.000 42.98338 155 ASP B CA 1
ATOM 4725 C C . ASP B 2 8 ? -25.63323 42.27299 1.65498 1.000 50.46476 155 ASP B C 1
ATOM 4726 O O . ASP B 2 8 ? -26.40332 41.33867 1.41456 1.000 52.07521 155 ASP B O 1
ATOM 4735 N N . GLU B 2 9 ? -25.68297 42.94782 2.79693 1.000 49.87230 156 GLU B N 1
ATOM 4736 C CA . GLU B 2 9 ? -26.49958 42.48670 3.91235 1.000 54.83191 156 GLU B CA 1
ATOM 4737 C C . GLU B 2 9 ? -27.81816 43.24502 3.98968 1.000 45.72940 156 GLU B C 1
ATOM 4738 O O . GLU B 2 9 ? -27.86737 44.45497 3.75541 1.000 41.41134 156 GLU B O 1
ATOM 4750 N N . ASN B 2 10 ? -28.88197 42.51627 4.33362 1.000 49.86869 157 ASN B N 1
ATOM 4751 C CA . ASN B 2 10 ? -30.22607 43.08069 4.44904 1.000 49.03574 157 ASN B CA 1
ATOM 4752 C C . ASN B 2 10 ? -30.58153 43.90281 3.21260 1.000 41.22839 157 ASN B C 1
ATOM 4753 O O . ASN B 2 10 ? -31.15897 44.98448 3.29543 1.000 35.06580 157 ASN B O 1
ATOM 4764 N N . ASN B 2 11 ? -30.22506 43.37536 2.04794 1.000 42.96880 158 ASN B N 1
ATOM 4765 C CA . ASN B 2 11 ? -30.48939 44.04048 0.78393 1.000 40.02689 158 ASN B CA 1
ATOM 4766 C C . ASN B 2 11 ? -31.64605 43.32828 0.10961 1.000 39.04232 158 ASN B C 1
ATOM 4767 O O . ASN B 2 11 ? -31.51022 42.14172 -0.22915 1.000 38.84726 158 ASN B O 1
ATOM 4778 N N . PRO B 2 12 ? -32.80054 43.97404 -0.09121 1.000 30.64377 159 PRO B N 1
ATOM 4779 C CA . PRO B 2 12 ? -33.90184 43.27704 -0.77655 1.000 36.21175 159 PRO B CA 1
ATOM 4780 C C . PRO B 2 12 ? -33.61271 43.00982 -2.24252 1.000 35.34264 159 PRO B C 1
ATOM 4781 O O . PRO B 2 12 ? -34.35270 42.24522 -2.87265 1.000 32.07861 159 PRO B O 1
ATOM 4792 N N . SER B 2 13 ? -32.54707 43.59170 -2.79150 1.000 32.26942 160 SER B N 1
ATOM 4793 C CA . SER B 2 13 ? -32.16825 43.39429 -4.18443 1.000 33.48868 160 SER B CA 1
ATOM 4794 C C . SER B 2 13 ? -31.07688 42.34691 -4.36527 1.000 29.18036 160 SER B C 1
ATOM 4795 O O . SER B 2 13 ? -30.54322 42.21089 -5.47302 1.000 28.74592 160 SER B O 1
ATOM 4803 N N . SER B 2 14 ? -30.73809 41.60059 -3.31675 1.000 26.99098 161 SER B N 1
ATOM 4804 C CA . SER B 2 14 ? -29.65092 40.63435 -3.39811 1.000 28.36323 161 SER B CA 1
ATOM 4805 C C . SER B 2 14 ? -29.92106 39.61152 -4.49085 1.000 27.71653 161 SER B C 1
ATOM 4806 O O . SER B 2 14 ? -31.05205 39.16936 -4.68892 1.000 27.77848 161 SER B O 1
ATOM 4814 N N . ALA B 2 15 ? -28.86464 39.21090 -5.19852 1.000 25.44256 162 ALA B N 1
ATOM 4815 C CA . ALA B 2 15 ? -29.03055 38.21567 -6.24276 1.000 27.41242 162 ALA B CA 1
ATOM 4816 C C . ALA B 2 15 ? -29.26729 36.83143 -5.64298 1.000 26.81622 162 ALA B C 1
ATOM 4817 O O . ALA B 2 15 ? -28.78321 36.50978 -4.55613 1.000 26.77236 162 ALA B O 1
ATOM 4824 N N . ASP B 2 16 ? -30.04045 36.01995 -6.35660 1.000 28.14788 163 ASP B N 1
ATOM 4825 C CA . ASP B 2 16 ? -30.24636 34.62672 -5.98546 1.000 30.43942 163 ASP B CA 1
ATOM 4826 C C . ASP B 2 16 ? -29.06481 33.76312 -6.43106 1.000 30.69093 163 ASP B C 1
ATOM 4827 O O . ASP B 2 16 ? -28.45415 33.99456 -7.48151 1.000 23.81252 163 ASP B O 1
ATOM 4836 N N . GLY B 2 17 ? -28.75907 32.73886 -5.63023 1.000 26.50687 164 GLY B N 1
ATOM 4837 C CA . GLY B 2 17 ? -27.53551 31.97404 -5.78107 1.000 25.72958 164 GLY B CA 1
ATOM 4838 C C . GLY B 2 17 ? -27.57419 30.74325 -6.66634 1.000 25.11547 164 GLY B C 1
ATOM 4839 O O . GLY B 2 17 ? -27.44100 29.61165 -6.18670 1.000 27.72679 164 GLY B O 1
ATOM 4843 N N . TYR B 2 18 ? -27.72034 30.95199 -7.96982 1.000 19.44649 165 TYR B N 1
ATOM 4844 C CA . TYR B 2 18 ? -27.66531 29.88295 -8.95735 1.000 17.09254 165 TYR B CA 1
ATOM 4845 C C . TYR B 2 18 ? -27.39236 30.51015 -10.31832 1.000 13.85269 165 TYR B C 1
ATOM 4846 O O . TYR B 2 18 ? -27.42765 31.72801 -10.45649 1.000 15.78732 165 TYR B O 1
ATOM 4864 N N . THR B 2 19 ? -27.16834 29.67789 -11.32385 1.000 13.62979 166 THR B N 1
ATOM 4865 C CA . THR B 2 19 ? -26.83771 30.17410 -12.65387 1.000 13.37738 166 THR B CA 1
ATOM 4866 C C . THR B 2 19 ? -28.05128 30.79351 -13.33673 1.000 13.83190 166 THR B C 1
ATOM 4867 O O . THR B 2 19 ? -29.11466 30.16695 -13.43915 1.000 16.48844 166 THR B O 1
ATOM 4878 N N . HIS B 2 20 ? -27.89190 31.99974 -13.82794 1.000 11.67516 167 HIS B N 1
ATOM 4879 C CA . HIS B 2 20 ? -28.92643 32.67732 -14.59722 1.000 13.35583 167 HIS B CA 1
ATOM 4880 C C . HIS B 2 20 ? -28.41817 32.92290 -16.00046 1.000 11.76942 167 HIS B C 1
ATOM 4881 O O . HIS B 2 20 ? -27.21330 32.98013 -16.24350 1.000 12.09301 167 HIS B O 1
ATOM 4895 N N . ILE B 2 21 ? -29.35315 33.04240 -16.92293 1.000 11.44233 168 ILE B N 1
ATOM 4896 C CA . ILE B 2 21 ? -29.09323 33.13561 -18.34305 1.000 10.71018 168 ILE B CA 1
ATOM 4897 C C . ILE B 2 21 ? -29.69801 34.42868 -18.86879 1.000 11.40602 168 ILE B C 1
ATOM 4898 O O . ILE B 2 21 ? -30.84661 34.74935 -18.53870 1.000 11.79661 168 ILE B O 1
ATOM 4914 N N . PHE B 2 22 ? -28.95014 35.15988 -19.71348 1.000 11.21585 169 PHE B N 1
ATOM 4915 C CA . PHE B 2 22 ? -29.37330 36.44149 -20.23870 1.000 11.73127 169 PHE B CA 1
ATOM 4916 C C . PHE B 2 22 ? -29.02974 36.54445 -21.70984 1.000 11.72484 169 PHE B C 1
ATOM 4917 O O . PHE B 2 22 ? -28.02741 36.00223 -22.16098 1.000 11.95911 169 PHE B O 1
ATOM 4934 N N . ASN B 2 23 ? -29.81242 37.32022 -22.44776 1.000 11.74643 170 ASN B N 1
ATOM 4935 C CA . ASN B 2 23 ? -29.47299 37.60024 -23.83503 1.000 12.51323 170 ASN B CA 1
ATOM 4936 C C . ASN B 2 23 ? -28.17946 38.38359 -23.91575 1.000 13.30294 170 ASN B C 1
ATOM 4937 O O . ASN B 2 23 ? -27.98543 39.34507 -23.17896 1.000 14.06446 170 ASN B O 1
ATOM 4948 N N . LYS B 2 24 ? -27.32752 37.99798 -24.85988 1.000 12.92510 171 LYS B N 1
ATOM 4949 C CA . LYS B 2 24 ? -26.10913 38.76734 -25.12222 1.000 14.24825 171 LYS B CA 1
ATOM 4950 C C . LYS B 2 24 ? -26.45480 40.20840 -25.46973 1.000 19.25735 171 LYS B C 1
ATOM 4951 O O . LYS B 2 24 ? -27.43736 40.47422 -26.15707 1.000 18.60774 171 LYS B O 1
ATOM 4970 N N . VAL B 2 25 ? -25.62317 41.13940 -24.98947 1.000 19.44593 172 VAL B N 1
ATOM 4971 C CA . VAL B 2 25 ? -25.79784 42.58103 -25.20453 1.000 26.34571 172 VAL B CA 1
ATOM 4972 C C . VAL B 2 25 ? -25.37303 42.95321 -26.62507 1.000 34.20046 172 VAL B C 1
ATOM 4973 O O . VAL B 2 25 ? -24.36312 42.45401 -27.12562 1.000 34.81034 172 VAL B O 1
#

B-factor: mean 24.38, std 15.09, range [7.78, 98.3]

GO terms:
  GO:0005576 extracellular region (C, EXP)

InterPro domains:
  IPR008798 Avirulence B/C [PF05394] (1-319)
  IPR036231 Avirulence B/C superfamily [SSF103383] (29-317)
  IPR053495 Avirulence B/C-like [NF041403] (29-317)

Secondary structure (DSSP, 8-state):
------S-SSPPPHHHHTTTT---BTTB-SGGGSHHHHHHHHHHHHHHHHHHHHHHTT---SHHHHHHHHHHHHHHTSPTT-TTHHHHH-BPPTTEEEEEES-TT-THHHHHHHT-TT-EEEEEEETTTEEEEEEEEEEEEEETTEEEEEEEEEEE--HHHHHHHHHHHHHHHHHHHHHHHHHHH-SSEEE---GGGHHHHHHHHHHHHHHHT-SS--HHHHHHHHHHHHHHHHHH--BSS-HHHHHHHHHHHHHHHTT----PBPTT--HHHHHHTS-HHHHHHHHHHHB----/-PPTTTT-TT-TTPPPSS-EEEE--

Radius of gyration: 20.15 Å; Cα contacts (8 Å, |Δi|>4): 578; chains: 2; bounding box: 42×62×38 Å

Organism: Pseudomonas savastanoi pv. glycinea (NCBI:txid318)

Nearest PDB structures (foldseek):
  2nud-assembly2_B  TM=1.002E+00  e=1.151E-47  Pseudomonas savastanoi pv. glycinea
  8twj-assembly1_A  TM=9.954E-01  e=9.217E-47  Pseudomonas syringae
  8two-assembly1_A  TM=9.975E-01  e=4.967E-46  Pseudomonas syringae
  2nun-assembly1_A  TM=9.921E-01  e=3.786E-45  Pseudomonas savastanoi pv. glycinea
  4ber-assembly1_A  TM=5.222E-01  e=8.716E-03  Legionella pneumophila